Protein AF-A0A9X7T2X5-F1 (afdb_monomer_lite)

Sequence (240 aa):
MKAFFSTLIAGTLMLTTVSPTFANGTIEDGSRQEKISEIRSYINTSVPALIQELEDLKHKDDVTLGKVEKTIDTFFSEHPAPEAFNDPTLSLEDVFPAEVKKINQKYGKNKPLNNINAFMDEKKNSIERSDDKVITIKNDMSEINVYVSQLGEIFVLEVRTVSSNAENQRTSLVQPRALTWEYTDTKRTTGIGYNAQGNKMFTLWAEGSFKYNGKSVEVDTADGDYSRHFWGSTLELPPP

Structure (mmCIF, N/CA/C/O backbone):
data_AF-A0A9X7T2X5-F1
#
_entry.id   AF-A0A9X7T2X5-F1
#
loop_
_atom_site.group_PDB
_atom_site.id
_atom_site.type_symbol
_atom_site.label_atom_id
_atom_site.label_alt_id
_atom_site.label_comp_id
_atom_site.label_asym_id
_atom_site.label_entity_id
_atom_site.label_seq_id
_atom_site.pdbx_PDB_ins_code
_atom_site.Cartn_x
_atom_site.Cartn_y
_atom_site.Cartn_z
_atom_site.occupancy
_atom_site.B_iso_or_equiv
_atom_site.auth_seq_id
_atom_site.auth_comp_id
_atom_site.auth_asym_id
_atom_site.auth_atom_id
_atom_site.pdbx_PDB_model_num
ATOM 1 N N . MET A 1 1 ? -58.569 -31.070 -7.582 1.00 34.97 1 MET A N 1
ATOM 2 C CA . MET A 1 1 ? -57.577 -31.998 -7.006 1.00 34.97 1 MET A CA 1
ATOM 3 C C . MET A 1 1 ? -56.238 -31.269 -7.003 1.00 34.97 1 MET A C 1
ATOM 5 O O . MET A 1 1 ? -55.814 -30.859 -8.067 1.00 34.97 1 MET A O 1
ATOM 9 N N . LYS A 1 2 ? -55.706 -31.026 -5.796 1.00 30.83 2 LYS A N 1
ATOM 10 C CA . LYS A 1 2 ? -54.361 -30.564 -5.389 1.00 30.83 2 LYS A CA 1
ATOM 11 C C . LYS A 1 2 ? -53.670 -29.410 -6.145 1.00 30.83 2 LYS A C 1
ATOM 13 O O . LYS A 1 2 ? -53.231 -29.535 -7.278 1.00 30.83 2 LYS A O 1
ATOM 18 N N . ALA A 1 3 ? -53.511 -28.327 -5.386 1.00 28.16 3 ALA A N 1
ATOM 19 C CA . ALA A 1 3 ? -52.607 -27.207 -5.582 1.00 28.16 3 ALA A CA 1
ATOM 20 C C . ALA A 1 3 ? -51.132 -27.603 -5.400 1.00 28.16 3 ALA A C 1
ATOM 22 O O . ALA A 1 3 ? -50.841 -28.553 -4.674 1.00 28.16 3 ALA A O 1
ATOM 23 N N . PHE A 1 4 ? -50.229 -26.784 -5.942 1.00 29.58 4 PHE A N 1
ATOM 24 C CA . PHE A 1 4 ? -48.947 -26.483 -5.310 1.00 29.58 4 PHE A CA 1
ATOM 25 C C . PHE A 1 4 ? -48.623 -24.996 -5.493 1.00 29.58 4 PHE A C 1
ATOM 27 O O . PHE A 1 4 ? -48.683 -24.456 -6.593 1.00 29.58 4 PHE A O 1
ATOM 34 N N . PHE A 1 5 ? -48.352 -24.356 -4.359 1.00 29.39 5 PHE A N 1
ATOM 35 C CA . PHE A 1 5 ? -47.883 -22.988 -4.198 1.00 29.39 5 PHE A CA 1
ATOM 36 C C . PHE A 1 5 ? -46.426 -22.861 -4.658 1.00 29.39 5 PHE A C 1
ATOM 38 O O . PHE A 1 5 ? -45.593 -23.680 -4.278 1.00 29.39 5 PHE A O 1
ATOM 45 N N . SER A 1 6 ? -46.091 -21.761 -5.328 1.00 30.22 6 SER A N 1
ATOM 46 C CA . SER A 1 6 ? -44.793 -21.112 -5.132 1.00 30.22 6 SER A CA 1
ATOM 47 C C . SER A 1 6 ? -44.983 -19.605 -5.247 1.00 30.22 6 SER A C 1
ATOM 49 O O . SER A 1 6 ? -45.155 -19.044 -6.327 1.00 30.22 6 SER A O 1
ATOM 51 N N . THR A 1 7 ? -45.018 -18.976 -4.083 1.00 33.03 7 THR A N 1
ATOM 52 C CA . THR A 1 7 ? -45.077 -17.539 -3.852 1.00 33.03 7 THR A CA 1
ATOM 53 C C . THR A 1 7 ? -43.816 -16.885 -4.422 1.00 33.03 7 THR A C 1
ATOM 55 O O . THR A 1 7 ? -42.740 -17.027 -3.847 1.00 33.03 7 THR A O 1
ATOM 58 N N . LEU A 1 8 ? -43.926 -16.168 -5.543 1.00 27.42 8 LEU A N 1
ATOM 59 C CA . LEU A 1 8 ? -42.888 -15.236 -5.983 1.00 27.42 8 LEU A CA 1
ATOM 60 C C . LEU A 1 8 ? -43.219 -13.872 -5.374 1.00 27.42 8 LEU A C 1
ATOM 62 O O . LEU A 1 8 ? -44.086 -13.149 -5.864 1.00 27.42 8 LEU A 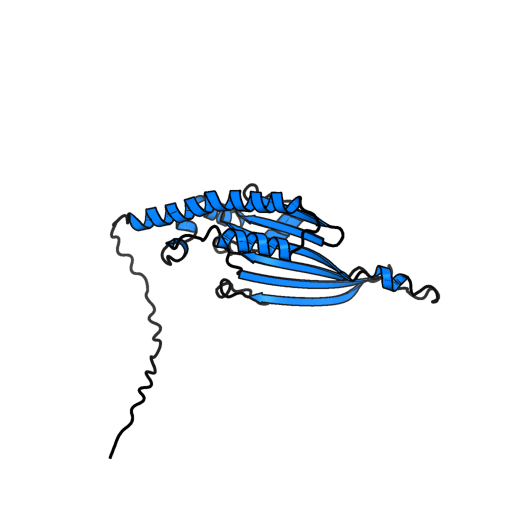O 1
ATOM 66 N N . ILE A 1 9 ? -42.561 -13.546 -4.264 1.00 32.47 9 ILE A N 1
ATOM 67 C CA . ILE A 1 9 ? -42.571 -12.196 -3.702 1.00 32.47 9 ILE A CA 1
ATOM 68 C C . ILE A 1 9 ? -41.705 -11.337 -4.628 1.00 32.47 9 ILE A C 1
ATOM 70 O O . ILE A 1 9 ? -40.492 -11.245 -4.467 1.00 32.47 9 ILE A O 1
ATOM 74 N N . ALA A 1 10 ? -42.334 -10.735 -5.636 1.00 28.92 10 ALA A N 1
ATOM 75 C CA . ALA A 1 10 ? -41.772 -9.604 -6.359 1.00 28.92 10 ALA A CA 1
ATOM 76 C C . ALA A 1 10 ? -41.881 -8.374 -5.445 1.00 28.92 10 ALA A C 1
ATOM 78 O O . ALA A 1 10 ? -42.849 -7.618 -5.488 1.00 28.92 10 ALA A O 1
ATOM 79 N N . GLY A 1 11 ? -40.916 -8.242 -4.535 1.00 26.75 11 GLY A N 1
ATOM 80 C CA . GLY A 1 11 ? -40.760 -7.071 -3.687 1.00 26.75 11 GLY A CA 1
ATOM 81 C C . GLY A 1 11 ? -40.187 -5.920 -4.502 1.00 26.75 11 GLY A C 1
ATOM 82 O O . GLY A 1 11 ? -38.981 -5.840 -4.712 1.00 26.75 11 GLY A O 1
ATOM 83 N N . THR A 1 12 ? -41.070 -5.047 -4.970 1.00 28.73 12 THR A N 1
ATOM 84 C CA . THR A 1 12 ? -40.775 -3.719 -5.503 1.00 28.73 12 THR A CA 1
ATOM 85 C C . THR A 1 12 ? -39.872 -2.964 -4.522 1.00 28.73 12 THR A C 1
ATOM 87 O O . THR A 1 12 ? -40.327 -2.572 -3.447 1.00 28.73 12 THR A O 1
ATOM 90 N N . LEU A 1 13 ? -38.598 -2.750 -4.871 1.00 24.25 13 LEU A N 1
ATOM 91 C CA . LEU A 1 13 ? -37.743 -1.802 -4.156 1.00 24.25 13 LEU A CA 1
ATOM 92 C C . LEU A 1 13 ? -38.281 -0.395 -4.453 1.00 24.25 13 LEU A C 1
ATOM 94 O O . LEU A 1 13 ? -37.988 0.199 -5.490 1.00 24.25 13 LEU A O 1
ATOM 98 N N . MET A 1 14 ? -39.137 0.117 -3.571 1.00 28.39 14 MET A N 1
ATOM 99 C CA . MET A 1 14 ? -39.505 1.525 -3.583 1.00 28.39 14 MET A CA 1
ATOM 100 C C . MET A 1 14 ? -38.317 2.337 -3.068 1.00 28.39 14 MET A C 1
ATOM 102 O O . MET A 1 14 ? -37.934 2.216 -1.906 1.00 28.39 14 MET A O 1
ATOM 106 N N . LEU A 1 15 ? -37.750 3.183 -3.930 1.00 30.00 15 LEU A N 1
ATOM 107 C CA . LEU A 1 15 ? -36.916 4.301 -3.504 1.00 30.00 15 LEU A CA 1
ATOM 108 C C . LEU A 1 15 ? -37.786 5.272 -2.698 1.00 30.00 15 LEU A C 1
ATOM 110 O O . LEU A 1 15 ? -38.483 6.110 -3.267 1.00 30.00 15 LEU A O 1
ATOM 114 N N . THR A 1 16 ? -37.747 5.178 -1.372 1.00 26.55 16 THR A N 1
ATOM 115 C CA . THR A 1 16 ? -38.196 6.274 -0.513 1.00 26.55 16 THR A CA 1
ATOM 116 C C . THR A 1 16 ? -37.005 7.169 -0.217 1.00 26.55 16 THR A C 1
ATOM 118 O O . THR A 1 16 ? -36.127 6.835 0.575 1.00 26.55 16 THR A O 1
ATOM 121 N N . THR A 1 17 ? -36.991 8.321 -0.875 1.00 33.09 17 THR A N 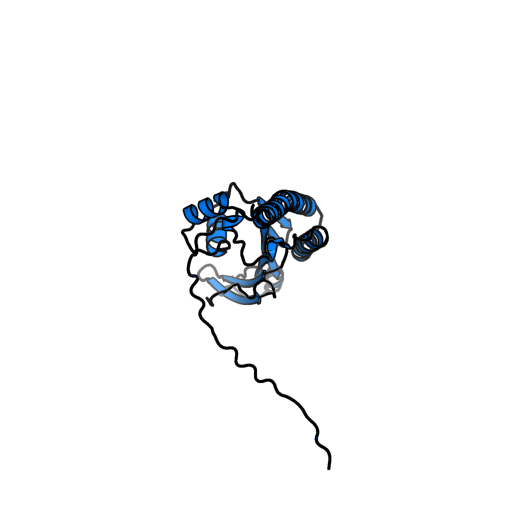1
ATOM 122 C CA . THR A 1 17 ? -36.198 9.486 -0.497 1.00 33.09 17 THR A CA 1
ATOM 123 C C . THR A 1 17 ? -36.548 9.886 0.937 1.00 33.09 17 THR A C 1
ATOM 125 O O . THR A 1 17 ? -37.637 10.405 1.182 1.00 33.09 17 THR A O 1
ATOM 128 N N . VAL A 1 18 ? -35.646 9.652 1.888 1.00 28.45 18 VAL A N 1
ATOM 129 C CA . VAL A 1 18 ? -35.747 10.236 3.230 1.00 28.45 18 VAL A CA 1
ATOM 130 C C . VAL A 1 18 ? -34.872 11.482 3.286 1.00 28.45 18 VAL A C 1
ATOM 132 O O . VAL A 1 18 ? -33.649 11.411 3.323 1.00 28.45 18 VAL A O 1
ATOM 135 N N . SER A 1 19 ? -35.510 12.651 3.262 1.00 29.28 19 SER A N 1
ATOM 136 C CA . SER A 1 19 ? -34.880 13.894 3.705 1.00 29.28 19 SER A CA 1
ATOM 137 C C . SER A 1 19 ? -34.753 13.839 5.233 1.00 29.28 19 SER A C 1
ATOM 139 O O . SER A 1 19 ? -35.783 13.698 5.899 1.00 29.28 19 SER A O 1
ATOM 141 N N . PRO A 1 20 ? -33.554 13.949 5.831 1.00 34.06 20 PRO A N 1
ATOM 142 C CA . PRO A 1 20 ? -33.453 14.024 7.278 1.00 34.06 20 PRO A CA 1
ATOM 143 C C . PRO A 1 20 ? -33.986 15.383 7.737 1.00 34.06 20 PRO A C 1
ATOM 145 O O . PRO A 1 20 ? -33.447 16.441 7.417 1.00 34.06 20 PRO A O 1
ATOM 148 N N . THR A 1 21 ? -35.090 15.341 8.479 1.00 33.56 21 THR A N 1
ATOM 149 C CA . THR A 1 21 ? -35.581 16.482 9.249 1.00 33.56 21 THR A CA 1
ATOM 150 C C . THR A 1 21 ? -34.776 16.496 10.544 1.00 33.56 21 THR A C 1
ATOM 152 O O . THR A 1 21 ? -34.842 15.543 11.317 1.00 33.56 21 THR A O 1
ATOM 155 N N . PHE A 1 22 ? -33.973 17.536 10.761 1.00 42.41 22 PHE A N 1
ATOM 156 C CA . PHE A 1 22 ? -33.214 17.708 11.997 1.00 42.41 22 PHE A CA 1
ATOM 157 C C . PHE A 1 22 ? -34.180 17.972 13.156 1.00 42.41 22 PHE A C 1
ATOM 159 O O . PHE A 1 22 ? -34.733 19.064 13.280 1.00 42.41 22 PHE A O 1
ATOM 166 N N . ALA A 1 23 ? -34.377 16.971 14.010 1.00 32.56 23 ALA A N 1
ATOM 167 C CA . ALA A 1 23 ? -34.900 17.166 15.352 1.00 32.56 23 ALA A CA 1
ATOM 168 C C . ALA A 1 23 ? -33.705 17.223 16.311 1.00 32.56 23 ALA A C 1
ATOM 170 O O . ALA A 1 23 ? -33.043 16.218 16.558 1.00 32.56 23 ALA A O 1
ATOM 171 N N .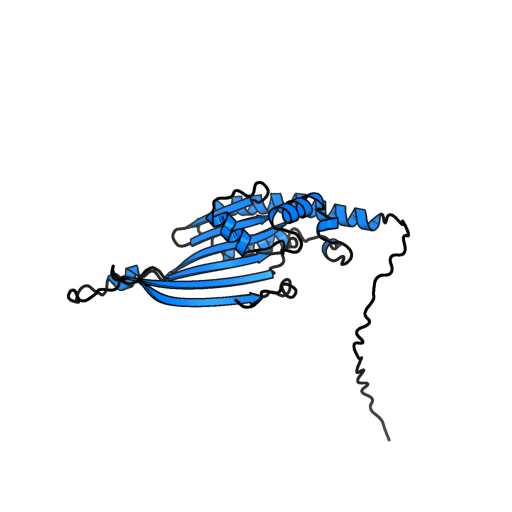 ASN A 1 24 ? -33.422 18.425 16.822 1.00 42.16 24 ASN A N 1
ATOM 172 C CA . ASN A 1 24 ? -32.490 18.657 17.921 1.00 42.16 24 ASN A CA 1
ATOM 173 C C . ASN A 1 24 ? -33.001 17.937 19.177 1.00 42.16 24 ASN A C 1
ATOM 175 O O . ASN A 1 24 ? -33.858 18.453 19.892 1.00 42.16 24 ASN A O 1
ATOM 179 N N . GLY A 1 25 ? -32.464 16.750 19.435 1.00 30.83 25 GLY A N 1
ATOM 180 C CA . GLY A 1 25 ? -32.575 16.046 20.703 1.00 30.83 25 GLY A CA 1
ATOM 181 C C . GLY A 1 25 ? -31.182 15.625 21.142 1.00 30.83 25 GLY A C 1
ATOM 182 O O . GLY A 1 25 ? -30.652 14.635 20.653 1.00 30.83 25 GLY A O 1
ATOM 183 N N . THR A 1 26 ? -30.574 16.399 22.038 1.00 45.06 26 THR A N 1
ATOM 184 C CA . THR A 1 26 ? -29.335 16.046 22.739 1.00 45.06 26 THR A CA 1
ATOM 185 C C . THR A 1 26 ? -29.600 14.864 23.667 1.00 45.06 26 THR A C 1
ATOM 187 O O . THR A 1 26 ? -29.942 15.040 24.835 1.00 45.06 26 THR A O 1
ATOM 190 N N . ILE A 1 27 ? -29.454 13.656 23.134 1.00 42.06 27 ILE A N 1
ATOM 191 C CA . ILE A 1 27 ? -29.003 12.500 23.899 1.00 42.06 27 ILE A CA 1
ATOM 192 C C . ILE A 1 27 ? -27.539 12.356 23.488 1.00 42.06 27 ILE A C 1
ATOM 194 O O . ILE A 1 27 ? -27.252 11.824 22.421 1.00 42.06 27 ILE A O 1
ATOM 198 N N . GLU A 1 28 ? -26.611 12.940 24.252 1.00 49.09 28 GLU A N 1
ATOM 199 C CA . GLU A 1 28 ? -25.193 12.633 24.051 1.00 49.09 28 GLU A CA 1
ATOM 200 C C . GLU A 1 28 ? -24.989 11.157 24.406 1.00 49.09 28 GLU A C 1
ATOM 202 O O . GLU A 1 28 ? -25.067 10.729 25.556 1.00 49.09 28 GLU A O 1
ATOM 207 N N . ASP A 1 29 ? -24.861 10.387 23.334 1.00 53.88 29 ASP A N 1
ATOM 208 C CA . ASP A 1 29 ? -24.941 8.943 23.235 1.00 53.88 29 ASP A CA 1
ATOM 209 C C . ASP A 1 29 ? -23.600 8.326 23.646 1.00 53.88 29 ASP A C 1
ATOM 211 O O . ASP A 1 29 ? -22.645 8.307 22.864 1.00 53.88 29 ASP A O 1
ATOM 215 N N . GLY A 1 30 ? -23.498 7.854 24.894 1.00 60.91 30 GLY A N 1
ATOM 216 C CA . GLY A 1 30 ? -22.282 7.219 25.423 1.00 60.91 30 GLY A CA 1
ATOM 217 C C . GLY A 1 30 ? -21.738 6.102 24.522 1.00 60.91 30 GLY A C 1
ATOM 218 O O . GLY A 1 30 ? -20.526 5.927 24.441 1.00 60.91 30 GLY A O 1
ATOM 219 N N . SER A 1 31 ? -22.614 5.441 23.755 1.00 82.31 31 SER A N 1
ATOM 220 C CA . SER A 1 31 ? -22.235 4.399 22.797 1.00 82.31 31 SER A CA 1
ATOM 221 C C . SER A 1 31 ? -21.477 4.936 21.575 1.00 82.31 31 SER A C 1
ATOM 223 O O . SER A 1 31 ? -20.591 4.267 21.048 1.00 82.31 31 SER A O 1
ATOM 225 N N . ARG A 1 32 ? -21.763 6.166 21.126 1.00 88.69 32 ARG A N 1
ATOM 226 C CA . ARG A 1 32 ? -21.082 6.780 19.975 1.00 88.69 32 ARG A CA 1
ATOM 227 C C . ARG A 1 32 ? -19.650 7.173 20.320 1.00 88.69 32 ARG A C 1
ATOM 229 O O . ARG A 1 32 ? -18.741 6.927 19.532 1.00 88.69 32 ARG A O 1
ATOM 236 N N . GLN A 1 33 ? -19.448 7.786 21.487 1.00 90.00 33 GLN A N 1
ATOM 237 C CA . GLN A 1 33 ? -18.108 8.177 21.938 1.00 90.00 33 GLN A CA 1
ATOM 238 C C . GLN A 1 33 ? -17.228 6.961 22.232 1.00 90.00 33 GLN A C 1
ATOM 240 O O . GLN A 1 33 ? -16.038 6.984 21.925 1.00 90.00 33 GLN A O 1
ATOM 245 N N . GLU A 1 34 ? -17.817 5.885 22.754 1.00 91.94 34 GLU A N 1
ATOM 246 C CA . GLU A 1 34 ? -17.138 4.602 22.929 1.00 91.94 34 GLU A CA 1
ATOM 247 C C . GLU A 1 34 ? -16.638 4.047 21.587 1.00 91.94 34 GLU A C 1
ATOM 249 O O . GLU A 1 34 ? -15.438 3.828 21.434 1.00 91.94 34 GLU A O 1
ATOM 254 N N . LYS A 1 35 ? -17.505 3.964 20.568 1.00 92.06 35 LYS A N 1
ATOM 255 C CA . LYS A 1 35 ? -17.118 3.527 19.212 1.00 92.06 35 LYS A CA 1
ATOM 256 C C . LYS A 1 35 ? -16.035 4.404 18.579 1.00 92.06 35 LYS A C 1
ATOM 258 O O . LYS A 1 35 ? -15.087 3.885 17.994 1.00 92.06 35 LYS A O 1
ATOM 263 N N . ILE A 1 36 ? -16.132 5.732 18.712 1.00 92.94 36 ILE A N 1
ATOM 264 C CA . ILE A 1 36 ? -15.081 6.655 18.242 1.00 92.94 36 ILE A CA 1
ATOM 265 C C . ILE A 1 36 ? -13.750 6.338 18.933 1.00 92.94 36 ILE A C 1
ATOM 267 O O . ILE A 1 36 ? -12.704 6.294 18.283 1.00 92.94 36 ILE A O 1
ATOM 271 N N . SER A 1 37 ? -13.782 6.117 20.248 1.00 93.75 37 SER A N 1
ATOM 272 C CA . SER A 1 37 ? -12.592 5.790 21.028 1.00 93.75 37 SER A CA 1
ATOM 273 C C . SER A 1 37 ? -11.995 4.440 20.629 1.00 93.75 37 SER A C 1
ATOM 275 O O . SER A 1 37 ? -10.773 4.339 20.523 1.00 93.75 37 SER A O 1
ATOM 277 N N . GLU A 1 38 ? -12.819 3.424 20.366 1.00 93.94 38 GLU A N 1
ATOM 278 C CA . GLU A 1 38 ? -12.370 2.115 19.877 1.00 93.94 38 GLU A CA 1
ATOM 279 C C . GLU A 1 38 ? -11.635 2.231 18.540 1.00 93.94 38 GLU A C 1
ATOM 281 O O . GLU A 1 38 ? -10.504 1.758 18.421 1.00 93.94 38 GLU A O 1
ATOM 286 N N . ILE A 1 39 ? -12.231 2.918 17.558 1.00 92.75 39 ILE A N 1
ATOM 287 C CA . ILE A 1 39 ? -11.620 3.116 16.235 1.00 92.75 39 ILE A CA 1
ATOM 288 C C . ILE A 1 39 ? -10.288 3.866 16.366 1.00 92.75 39 ILE A C 1
ATOM 290 O O . ILE A 1 39 ? -9.277 3.445 15.798 1.00 92.75 39 ILE A O 1
ATOM 294 N N . ARG A 1 40 ? -10.254 4.954 17.151 1.00 93.44 40 ARG A N 1
ATOM 295 C CA . ARG A 1 40 ? -9.021 5.723 17.398 1.00 93.44 40 ARG A CA 1
ATOM 296 C C . ARG A 1 40 ? -7.942 4.874 18.049 1.00 93.44 40 ARG A C 1
ATOM 298 O O . ARG A 1 40 ? -6.797 4.906 17.610 1.00 93.44 40 ARG A O 1
ATOM 305 N N . SER A 1 41 ? -8.297 4.136 19.098 1.00 95.00 41 SER A N 1
ATOM 306 C CA . SER A 1 41 ? -7.356 3.286 19.823 1.00 95.00 41 SER A CA 1
ATOM 307 C C . SER A 1 41 ? -6.778 2.213 18.906 1.00 95.00 41 SER A C 1
ATOM 309 O O . SER A 1 41 ? -5.569 1.979 18.920 1.00 95.00 41 SER A O 1
ATOM 311 N N . TYR A 1 42 ? -7.625 1.603 18.075 1.00 94.62 42 TYR A N 1
ATOM 312 C CA . TYR A 1 42 ? -7.204 0.614 17.096 1.00 94.62 42 TYR A CA 1
ATOM 313 C C . TYR A 1 42 ? -6.215 1.204 16.087 1.00 94.62 42 TYR A C 1
ATOM 315 O O . TYR A 1 42 ? -5.130 0.653 15.935 1.00 94.62 42 TYR A O 1
ATOM 323 N N . ILE A 1 43 ? -6.519 2.339 15.447 1.00 92.06 43 ILE A N 1
ATOM 324 C CA . ILE A 1 43 ? -5.615 2.969 14.464 1.00 92.06 43 ILE A CA 1
ATOM 325 C C . ILE A 1 43 ? -4.298 3.400 15.116 1.00 92.06 43 ILE A C 1
ATOM 327 O O . ILE A 1 43 ? -3.226 3.062 14.617 1.00 92.06 43 ILE A O 1
ATOM 331 N N . ASN A 1 44 ? -4.361 4.059 16.276 1.00 92.62 44 ASN A N 1
ATOM 332 C CA . ASN A 1 44 ? -3.174 4.535 16.993 1.00 92.62 44 ASN A CA 1
ATOM 333 C C . ASN A 1 44 ? -2.245 3.400 17.453 1.00 92.62 44 ASN A C 1
ATOM 335 O O . ASN A 1 44 ? -1.068 3.645 17.705 1.00 92.62 44 ASN A O 1
ATOM 339 N N . THR A 1 45 ? -2.761 2.174 17.572 1.00 94.62 45 THR A N 1
ATOM 340 C CA . THR A 1 45 ? -1.976 0.989 17.946 1.00 94.62 45 THR A CA 1
ATOM 341 C C . THR A 1 45 ? -1.519 0.208 16.715 1.00 94.62 45 THR A C 1
ATOM 343 O O . THR A 1 45 ? -0.353 -0.170 16.615 1.00 94.62 45 THR A O 1
ATOM 346 N N . SER A 1 46 ? -2.427 -0.025 15.766 1.00 94.00 46 SER A N 1
ATOM 347 C CA . SER A 1 46 ? -2.188 -0.870 14.594 1.00 94.00 46 SER A CA 1
ATOM 348 C C . SER A 1 46 ? -1.244 -0.222 13.587 1.00 94.00 46 SER A C 1
ATOM 350 O O . SER A 1 46 ? -0.366 -0.904 13.068 1.00 94.00 46 SER A O 1
ATOM 352 N N . VAL A 1 47 ? -1.352 1.089 13.350 1.00 92.19 47 VAL A N 1
ATOM 353 C CA . VAL A 1 47 ? -0.509 1.782 12.363 1.00 92.19 47 VAL A CA 1
ATOM 354 C C . VAL A 1 47 ? 0.978 1.715 12.725 1.00 92.19 47 VAL A C 1
ATOM 356 O O . VAL A 1 47 ? 1.759 1.258 11.887 1.00 92.19 47 VAL A O 1
ATOM 359 N N . PRO A 1 48 ? 1.413 2.090 13.947 1.00 94.50 48 PRO A N 1
ATOM 360 C CA . PRO A 1 48 ? 2.817 1.953 14.326 1.00 94.50 48 PRO A CA 1
ATOM 361 C C . PRO A 1 48 ? 3.309 0.501 14.300 1.00 94.50 48 PRO A C 1
ATOM 363 O O . PRO A 1 48 ? 4.441 0.255 13.888 1.00 94.50 48 PRO A O 1
ATOM 366 N N . ALA A 1 49 ? 2.466 -0.457 14.703 1.00 95.94 49 ALA A N 1
ATOM 367 C CA . ALA A 1 49 ? 2.822 -1.874 14.709 1.00 95.94 49 ALA A CA 1
ATOM 368 C C . ALA A 1 49 ? 3.032 -2.417 13.284 1.00 95.94 49 ALA A C 1
ATOM 370 O O . ALA A 1 49 ? 4.053 -3.044 13.012 1.00 95.94 49 ALA A O 1
ATOM 371 N N . LEU A 1 50 ? 2.131 -2.097 12.350 1.00 96.44 50 LEU A N 1
ATOM 372 C CA . LEU A 1 50 ? 2.276 -2.466 10.943 1.00 96.44 50 LEU A CA 1
ATOM 373 C C . LEU A 1 50 ? 3.517 -1.825 10.311 1.00 96.44 50 LEU A C 1
ATOM 375 O O . LEU A 1 50 ? 4.235 -2.478 9.556 1.00 96.44 50 LEU A O 1
ATOM 379 N N . ILE A 1 51 ? 3.784 -0.548 10.608 1.00 94.75 51 ILE A N 1
ATOM 380 C CA . ILE A 1 51 ? 4.994 0.133 10.129 1.00 94.75 51 ILE A CA 1
ATOM 381 C C . ILE A 1 51 ? 6.244 -0.622 10.586 1.00 94.75 51 ILE A C 1
ATOM 383 O O . ILE A 1 51 ? 7.158 -0.807 9.782 1.00 94.75 51 ILE A O 1
ATOM 387 N N . GLN A 1 52 ? 6.280 -1.072 11.842 1.00 95.56 52 GLN A N 1
ATOM 388 C CA . GLN A 1 52 ? 7.404 -1.841 12.364 1.00 95.56 52 GLN A CA 1
ATOM 389 C C . GLN A 1 52 ? 7.559 -3.182 11.634 1.00 95.56 52 GLN A C 1
ATOM 391 O O . GLN A 1 52 ? 8.654 -3.478 11.165 1.00 95.56 52 GLN A O 1
ATOM 396 N N . GLU A 1 53 ? 6.475 -3.940 11.442 1.00 96.19 53 GLU A N 1
ATOM 397 C CA . GLU A 1 53 ? 6.490 -5.205 10.683 1.00 96.19 53 GLU A CA 1
ATOM 398 C C . GLU A 1 53 ? 7.012 -5.024 9.245 1.00 96.19 53 GLU A C 1
ATOM 400 O O . GLU A 1 53 ? 7.760 -5.854 8.721 1.00 96.19 53 GLU A O 1
ATOM 405 N N . LEU A 1 54 ? 6.650 -3.915 8.594 1.00 95.88 54 LEU A N 1
ATOM 406 C CA . LEU A 1 54 ? 7.099 -3.590 7.238 1.00 95.88 54 LEU A CA 1
ATOM 407 C C . LEU A 1 54 ? 8.566 -3.132 7.186 1.00 95.88 54 LEU A C 1
ATOM 409 O O . LEU A 1 54 ? 9.280 -3.498 6.248 1.00 95.88 54 LEU A O 1
ATOM 413 N N . GLU A 1 55 ? 9.037 -2.355 8.165 1.00 94.81 55 GLU A N 1
ATOM 414 C CA . GLU A 1 55 ? 10.461 -1.999 8.281 1.00 94.81 55 GLU A CA 1
ATOM 415 C C . GLU A 1 55 ? 11.312 -3.238 8.606 1.00 94.81 55 GLU A C 1
ATOM 417 O O . GLU A 1 55 ? 12.381 -3.411 8.025 1.00 94.81 55 GLU A O 1
ATOM 422 N N . ASP A 1 56 ? 10.815 -4.165 9.426 1.00 95.06 56 ASP A N 1
ATOM 423 C CA . ASP A 1 56 ? 11.495 -5.435 9.699 1.00 95.06 56 ASP A CA 1
ATOM 424 C C . ASP A 1 56 ? 11.519 -6.337 8.455 1.00 95.06 56 ASP A C 1
ATOM 426 O O . ASP A 1 56 ? 12.537 -6.964 8.145 1.00 95.06 56 ASP A O 1
ATOM 430 N N . LEU A 1 57 ? 10.418 -6.384 7.691 1.00 94.38 57 LEU A N 1
ATOM 431 C CA . LEU A 1 57 ? 10.345 -7.107 6.419 1.00 94.38 57 LEU A CA 1
ATOM 432 C C . LEU A 1 57 ? 11.386 -6.594 5.420 1.00 94.38 57 LEU A C 1
ATOM 434 O O . LEU A 1 57 ? 12.040 -7.404 4.768 1.00 94.38 57 LEU A O 1
ATOM 438 N N . LYS A 1 58 ? 11.553 -5.274 5.309 1.00 91.94 58 LYS A N 1
ATOM 439 C CA . LYS A 1 58 ? 12.500 -4.621 4.392 1.00 91.94 58 LYS A CA 1
ATOM 440 C C . LYS A 1 58 ? 13.949 -5.084 4.575 1.00 91.94 58 LYS A C 1
ATOM 442 O O . LYS A 1 58 ? 14.724 -5.004 3.626 1.00 91.94 58 LYS A O 1
ATOM 447 N N . HIS A 1 59 ? 14.317 -5.563 5.762 1.00 90.06 59 HIS A N 1
ATOM 448 C CA . HIS A 1 59 ? 15.657 -6.070 6.064 1.00 90.06 59 HIS A CA 1
ATOM 449 C C . HIS A 1 59 ? 15.850 -7.564 5.756 1.00 90.06 59 HIS A C 1
ATOM 451 O O . HIS A 1 59 ? 16.930 -8.098 6.004 1.00 90.06 59 HIS A O 1
ATOM 457 N N . LYS A 1 60 ? 14.828 -8.248 5.228 1.00 90.19 60 LYS A N 1
ATOM 458 C CA . LYS A 1 60 ? 14.907 -9.657 4.818 1.00 90.19 60 LYS A CA 1
ATOM 459 C C . LYS A 1 60 ? 15.359 -9.785 3.362 1.00 90.19 60 LYS A C 1
ATOM 461 O O . LYS A 1 60 ? 15.156 -8.885 2.551 1.00 90.19 60 LYS A O 1
ATOM 466 N N . ASP A 1 61 ? 15.907 -10.947 3.019 1.00 84.38 61 ASP A N 1
ATOM 467 C CA . ASP A 1 61 ? 16.316 -11.251 1.647 1.00 84.38 61 ASP A CA 1
ATOM 468 C C . ASP A 1 61 ? 15.110 -11.502 0.719 1.00 84.38 61 ASP A C 1
ATOM 470 O O . ASP A 1 61 ? 14.057 -12.033 1.118 1.00 84.38 61 ASP A O 1
ATOM 474 N N . ASP A 1 62 ? 15.284 -11.135 -0.554 1.00 83.94 62 ASP A N 1
ATOM 475 C CA . ASP A 1 62 ? 14.355 -11.394 -1.660 1.00 83.94 62 ASP A CA 1
ATOM 476 C C . ASP A 1 62 ? 12.906 -10.979 -1.373 1.00 83.94 62 ASP A C 1
ATOM 478 O O . ASP A 1 62 ? 11.959 -11.744 -1.598 1.00 83.94 62 ASP A O 1
ATOM 482 N N . VAL A 1 63 ? 12.698 -9.792 -0.802 1.00 91.75 63 VAL A N 1
ATOM 483 C CA . VAL A 1 63 ? 11.344 -9.276 -0.578 1.00 91.75 63 VAL A CA 1
ATOM 484 C C . VAL A 1 63 ? 10.681 -8.975 -1.922 1.00 91.75 63 VAL A C 1
ATOM 486 O O . VAL A 1 63 ? 11.210 -8.225 -2.740 1.00 91.75 63 VAL A O 1
ATOM 489 N N . THR A 1 64 ? 9.511 -9.571 -2.136 1.00 93.94 64 THR A N 1
ATOM 490 C CA . THR A 1 64 ? 8.674 -9.408 -3.330 1.00 93.94 64 THR A CA 1
ATOM 491 C C . THR A 1 64 ? 7.369 -8.709 -2.967 1.00 93.94 64 THR A C 1
ATOM 493 O O . THR A 1 64 ? 6.978 -8.701 -1.797 1.00 93.94 64 THR A O 1
ATOM 496 N N . LEU A 1 65 ? 6.644 -8.193 -3.966 1.00 94.50 65 LEU A N 1
ATOM 497 C CA . LEU A 1 65 ? 5.308 -7.629 -3.756 1.00 94.50 65 LEU A CA 1
ATOM 498 C C . LEU A 1 65 ? 4.384 -8.608 -3.017 1.00 94.50 65 LEU A C 1
ATOM 500 O O . LEU A 1 65 ? 3.763 -8.236 -2.030 1.00 94.50 65 LEU A O 1
ATOM 504 N N . GLY A 1 66 ? 4.390 -9.888 -3.401 1.00 95.19 66 GLY A N 1
ATOM 505 C CA . GLY A 1 66 ? 3.575 -10.905 -2.732 1.00 95.19 66 GLY A CA 1
ATOM 506 C C . GLY A 1 66 ? 3.953 -11.146 -1.263 1.00 95.19 66 GLY A C 1
ATOM 507 O O . GLY A 1 66 ? 3.081 -11.461 -0.455 1.00 95.19 66 GLY A O 1
ATOM 508 N N . LYS A 1 67 ? 5.229 -10.976 -0.877 1.00 95.69 67 LYS A N 1
ATOM 509 C CA . LYS A 1 67 ? 5.636 -11.016 0.541 1.00 95.69 67 LYS A CA 1
ATOM 510 C C . LYS A 1 67 ? 5.090 -9.805 1.302 1.00 95.69 67 LYS A C 1
ATOM 512 O O . LYS A 1 67 ? 4.612 -9.981 2.416 1.00 95.69 67 LYS A O 1
ATOM 517 N N . VAL A 1 68 ? 5.120 -8.617 0.695 1.00 96.81 68 VAL A N 1
ATOM 518 C CA . VAL A 1 68 ? 4.546 -7.392 1.279 1.00 96.81 68 VAL A CA 1
ATOM 519 C C . VAL A 1 68 ? 3.038 -7.536 1.479 1.00 96.81 68 VAL A C 1
ATOM 521 O O . VAL A 1 68 ? 2.558 -7.317 2.587 1.00 96.81 68 VAL A O 1
ATOM 524 N N . GLU A 1 69 ? 2.303 -7.961 0.447 1.00 97.19 69 GLU A N 1
ATOM 525 C CA . GLU A 1 69 ? 0.857 -8.206 0.545 1.00 97.19 69 GLU A CA 1
ATOM 526 C C . GLU A 1 69 ? 0.547 -9.213 1.653 1.00 97.19 69 GLU A C 1
ATOM 528 O O . GLU A 1 69 ? -0.299 -8.952 2.500 1.00 97.19 69 GLU A O 1
ATOM 533 N N . LYS A 1 70 ? 1.290 -10.325 1.711 1.00 97.00 70 LYS A N 1
ATOM 534 C CA . LYS A 1 70 ? 1.104 -11.340 2.750 1.00 97.00 70 LYS A CA 1
ATOM 535 C C . LYS A 1 70 ? 1.363 -10.796 4.155 1.00 97.00 70 LYS A C 1
ATOM 537 O O . LYS A 1 70 ? 0.640 -11.177 5.071 1.00 97.00 70 LYS A O 1
ATOM 542 N N . THR A 1 71 ? 2.376 -9.952 4.345 1.00 97.25 71 THR A N 1
ATOM 543 C CA . THR A 1 71 ? 2.644 -9.311 5.642 1.00 97.25 71 THR A CA 1
ATOM 544 C C . THR A 1 71 ? 1.477 -8.422 6.062 1.00 97.25 71 THR A C 1
ATOM 546 O O . THR A 1 71 ? 1.023 -8.539 7.195 1.00 97.25 71 THR A O 1
ATOM 549 N N . ILE A 1 72 ? 0.943 -7.609 5.146 1.00 97.25 72 ILE A N 1
ATOM 550 C CA . ILE A 1 72 ? -0.236 -6.770 5.402 1.00 97.25 72 ILE A CA 1
ATOM 551 C C . ILE A 1 72 ? -1.449 -7.647 5.749 1.00 97.25 72 ILE A C 1
ATOM 553 O O . ILE A 1 72 ? -2.060 -7.465 6.799 1.00 97.25 72 ILE A O 1
ATOM 557 N N . ASP A 1 73 ? -1.761 -8.636 4.911 1.00 96.44 73 ASP A N 1
ATOM 558 C CA . ASP A 1 73 ? -2.926 -9.510 5.088 1.00 96.44 73 ASP A CA 1
ATOM 559 C C . ASP A 1 73 ? -2.843 -10.308 6.407 1.00 96.44 73 ASP A C 1
ATOM 561 O O . ASP A 1 73 ? -3.838 -10.458 7.117 1.00 96.44 73 ASP A O 1
ATOM 565 N N . THR A 1 74 ? -1.649 -10.794 6.769 1.00 97.62 74 THR A N 1
ATOM 566 C CA . THR A 1 74 ? -1.421 -11.526 8.029 1.00 97.62 74 THR A CA 1
ATOM 567 C C . THR A 1 74 ? -1.602 -10.606 9.231 1.00 97.62 74 THR A C 1
ATOM 569 O O . THR A 1 74 ? -2.309 -10.973 10.166 1.00 97.62 74 THR A O 1
ATOM 572 N N . PHE A 1 75 ? -1.042 -9.393 9.180 1.00 97.62 75 PHE A N 1
ATOM 573 C CA . PHE A 1 75 ? -1.168 -8.413 10.255 1.00 97.62 75 PHE A CA 1
ATOM 574 C C . PHE A 1 75 ? -2.639 -8.125 10.585 1.00 97.62 75 PHE A C 1
ATOM 576 O O . PHE A 1 75 ? -3.049 -8.239 11.736 1.00 97.62 75 PHE A O 1
ATOM 583 N N . PHE A 1 76 ? -3.472 -7.834 9.585 1.00 95.44 76 PHE A N 1
ATOM 584 C CA . PHE A 1 76 ? -4.892 -7.551 9.828 1.00 95.44 76 PHE A CA 1
ATOM 585 C C . PHE A 1 76 ? -5.720 -8.789 10.186 1.00 95.44 76 PHE A C 1
ATOM 587 O O . PHE A 1 76 ? -6.755 -8.665 10.839 1.00 95.44 76 PHE A O 1
ATOM 594 N N . SER A 1 77 ? -5.264 -9.988 9.817 1.00 95.38 77 SER A N 1
ATOM 595 C CA . SER A 1 77 ? -5.869 -11.228 10.308 1.00 95.38 77 SER A CA 1
ATOM 596 C C . SER A 1 77 ? -5.588 -11.467 11.796 1.00 95.38 77 SER A C 1
ATOM 598 O O . SER A 1 77 ? -6.427 -12.051 12.479 1.00 95.38 77 SER A O 1
ATOM 600 N N . GLU A 1 78 ? -4.417 -11.065 12.293 1.00 96.50 78 GLU A N 1
ATOM 601 C CA . GLU A 1 78 ? -4.020 -11.199 13.704 1.00 96.50 78 GLU A CA 1
ATOM 602 C C . GLU A 1 78 ? -4.519 -10.027 14.564 1.00 96.50 78 GLU A C 1
ATOM 604 O O . GLU A 1 78 ? -4.758 -10.179 15.764 1.00 96.50 78 GLU A O 1
ATOM 609 N N . HIS A 1 79 ? -4.751 -8.876 13.932 1.00 94.88 79 HIS A N 1
ATOM 610 C CA . HIS A 1 79 ? -5.240 -7.645 14.540 1.00 94.88 79 HIS A CA 1
ATOM 611 C C . HIS A 1 79 ? -6.519 -7.164 13.834 1.00 94.88 79 HIS A C 1
ATOM 613 O O . HIS A 1 79 ? -6.486 -6.145 13.143 1.00 94.88 79 HIS A O 1
ATOM 619 N N . PRO A 1 80 ? -7.653 -7.876 13.971 1.00 93.62 80 PRO A N 1
ATOM 620 C CA . PRO A 1 80 ? -8.882 -7.510 13.279 1.00 93.62 80 PRO A CA 1
ATOM 621 C C . PRO A 1 80 ? -9.415 -6.154 13.753 1.00 93.62 80 PRO A C 1
ATOM 623 O O . PRO A 1 80 ? -9.382 -5.829 14.944 1.00 93.62 80 PRO A O 1
ATOM 626 N N . ALA A 1 81 ? -9.951 -5.376 12.813 1.00 90.88 81 ALA A N 1
ATOM 627 C CA . ALA A 1 81 ? -10.590 -4.103 13.115 1.00 90.88 81 ALA A CA 1
ATOM 628 C C . ALA A 1 81 ? -11.846 -4.293 13.994 1.00 90.88 81 ALA A C 1
ATOM 630 O O . ALA A 1 81 ? -12.580 -5.268 13.808 1.00 90.88 81 ALA A O 1
ATOM 631 N N . PRO A 1 82 ? -12.135 -3.366 14.926 1.00 91.19 82 PRO A N 1
ATOM 632 C CA . PRO A 1 82 ? -13.337 -3.432 15.749 1.00 91.19 82 PRO A CA 1
ATOM 633 C C . PRO A 1 82 ? -14.612 -3.258 14.912 1.00 91.19 82 PRO A C 1
ATOM 635 O O . PRO A 1 82 ? -14.630 -2.518 13.926 1.00 91.19 82 PRO A O 1
ATOM 638 N N . GLU A 1 83 ? -15.713 -3.866 15.366 1.00 89.06 83 GLU A N 1
ATOM 639 C CA . GLU A 1 83 ? -17.040 -3.759 14.731 1.00 89.06 83 GLU A CA 1
ATOM 640 C C . GLU A 1 83 ? -17.531 -2.311 14.592 1.00 89.06 83 GLU A C 1
ATOM 642 O O . GLU A 1 83 ? -18.332 -2.006 13.710 1.00 89.06 83 GLU A O 1
ATOM 647 N N . ALA A 1 84 ? -17.013 -1.392 15.413 1.00 88.81 84 ALA A N 1
ATOM 648 C CA . ALA A 1 84 ? -17.279 0.039 15.314 1.00 88.81 84 ALA A CA 1
ATOM 649 C C . ALA A 1 84 ? -16.999 0.624 13.912 1.00 88.81 84 ALA A C 1
ATOM 651 O O . ALA A 1 84 ? -17.691 1.557 13.508 1.00 88.81 84 ALA A O 1
ATOM 652 N N . PHE A 1 85 ? -16.059 0.060 13.137 1.00 84.44 85 PHE A N 1
ATOM 653 C CA . PHE A 1 85 ? -15.811 0.474 11.745 1.00 84.44 85 PHE A CA 1
ATOM 654 C C . PHE A 1 85 ? -17.003 0.239 10.806 1.00 84.44 85 PHE A C 1
ATOM 656 O O . PHE A 1 85 ? -17.078 0.868 9.753 1.00 84.44 85 PHE A O 1
ATOM 663 N N . ASN A 1 86 ? -17.920 -0.659 11.168 1.00 84.38 86 ASN A N 1
ATOM 664 C CA . ASN A 1 86 ? -19.097 -0.991 10.370 1.00 84.38 86 ASN A CA 1
ATOM 665 C C . ASN A 1 86 ? -20.310 -0.102 10.710 1.00 84.38 86 ASN A C 1
ATOM 667 O O . ASN A 1 86 ? -21.384 -0.306 10.143 1.00 84.38 86 ASN A O 1
ATOM 671 N N . ASP A 1 87 ? -20.178 0.863 11.631 1.00 82.75 87 ASP A N 1
ATOM 672 C CA . ASP A 1 87 ? -21.264 1.773 11.998 1.00 82.75 87 ASP A CA 1
ATOM 673 C C . ASP A 1 87 ? -21.486 2.836 10.903 1.00 82.75 87 ASP A C 1
ATOM 675 O O . ASP A 1 87 ? -20.664 3.741 10.745 1.00 82.75 87 ASP A O 1
ATOM 679 N N . PRO A 1 88 ? -22.617 2.801 10.171 1.00 79.56 88 PRO A N 1
ATOM 680 C CA . PRO A 1 88 ? -22.873 3.731 9.072 1.00 79.56 88 PRO A CA 1
ATOM 681 C C . PRO A 1 88 ? -23.155 5.166 9.541 1.00 79.56 88 PRO A C 1
ATOM 683 O O . PRO A 1 88 ? -23.285 6.067 8.714 1.00 79.56 88 PRO A O 1
ATOM 686 N N . THR A 1 89 ? -23.310 5.391 10.850 1.00 83.06 89 THR A N 1
ATOM 687 C CA . THR A 1 89 ? -23.541 6.717 11.436 1.00 83.06 89 THR A CA 1
ATOM 688 C C . THR A 1 89 ? -22.244 7.439 11.796 1.00 83.06 89 THR A C 1
ATOM 690 O O . THR A 1 89 ? -22.292 8.617 12.162 1.00 83.06 89 THR A O 1
ATOM 693 N N . LEU A 1 90 ? -21.099 6.752 11.731 1.00 82.06 90 LEU A N 1
ATOM 694 C CA . LEU A 1 90 ? -19.781 7.324 11.974 1.00 82.06 90 LEU A CA 1
ATOM 695 C C . LEU A 1 90 ? -19.086 7.614 10.648 1.00 82.06 90 LEU A C 1
ATOM 697 O O . LEU A 1 90 ? -18.894 6.729 9.819 1.00 82.06 90 LEU A O 1
ATOM 701 N N . SER A 1 91 ? -18.683 8.866 10.462 1.00 82.12 91 SER A N 1
ATOM 702 C CA . SER A 1 91 ? -17.808 9.265 9.369 1.00 82.12 91 SER A CA 1
ATOM 703 C C . SER A 1 91 ? -16.355 9.359 9.831 1.00 82.12 91 SER A C 1
ATOM 705 O O . SER A 1 91 ? -16.043 9.402 11.024 1.00 82.12 91 SER A O 1
ATOM 707 N N . LEU A 1 92 ? -15.435 9.442 8.873 1.00 76.50 92 LEU A N 1
ATOM 708 C CA . LEU A 1 92 ? -14.026 9.667 9.179 1.00 76.50 92 LEU A CA 1
ATOM 709 C C . LEU A 1 92 ? -13.805 11.018 9.878 1.00 76.50 92 LEU A C 1
ATOM 711 O O . LEU A 1 92 ? -12.936 11.119 10.734 1.00 76.50 92 LEU A O 1
ATOM 715 N N . GLU A 1 93 ? -14.601 12.043 9.561 1.00 82.69 93 GLU A N 1
ATOM 716 C CA . GLU A 1 93 ? -14.591 13.344 10.243 1.00 82.69 93 GLU A CA 1
ATOM 717 C C . GLU A 1 93 ? -15.009 13.241 11.710 1.00 82.69 93 GLU A C 1
ATOM 719 O O . GLU A 1 93 ? -14.489 13.988 12.537 1.00 82.69 93 GLU A O 1
ATOM 724 N N . ASP A 1 94 ? -15.932 12.336 12.043 1.00 85.19 94 ASP A N 1
ATOM 725 C CA . ASP A 1 94 ? -16.342 12.107 13.430 1.00 85.19 94 ASP A CA 1
ATOM 726 C C . ASP A 1 94 ? -15.193 11.512 14.249 1.00 85.19 94 ASP A C 1
ATOM 728 O O . ASP A 1 94 ? -14.957 11.895 15.400 1.00 85.19 94 ASP A O 1
ATOM 732 N N . VAL A 1 95 ? -14.446 10.591 13.636 1.00 84.69 95 VAL A N 1
ATOM 733 C CA . VAL A 1 95 ? -13.338 9.901 14.293 1.00 84.69 95 VAL A CA 1
ATOM 734 C C . VAL A 1 95 ? -12.062 10.746 14.281 1.00 84.69 95 VAL A C 1
ATOM 736 O O . VAL A 1 95 ? -11.423 10.869 15.318 1.00 84.69 95 VAL A O 1
ATOM 739 N N . PHE A 1 96 ? -11.698 11.403 13.184 1.00 84.50 96 PHE A N 1
ATOM 740 C CA . PHE A 1 96 ? -10.446 12.162 13.028 1.00 84.50 96 PHE A CA 1
ATOM 741 C C . PHE A 1 96 ? -10.695 13.583 12.491 1.00 84.50 96 PHE A C 1
ATOM 743 O O . PHE A 1 96 ? -10.284 13.937 11.380 1.00 84.50 96 PHE A O 1
ATOM 750 N N . PRO A 1 97 ? -11.386 14.448 13.261 1.00 84.75 97 PRO A N 1
ATOM 751 C CA . PRO A 1 97 ? -11.813 15.761 12.778 1.00 84.75 97 PRO A CA 1
ATOM 752 C C . PRO A 1 97 ? -10.642 16.693 12.444 1.00 84.75 97 PRO A C 1
ATOM 754 O O . PRO A 1 97 ? -10.745 17.526 11.539 1.00 84.75 97 PRO A O 1
ATOM 757 N N . ALA A 1 98 ? -9.526 16.588 13.171 1.00 85.00 98 ALA A N 1
ATOM 758 C CA . ALA A 1 98 ? -8.363 17.446 12.967 1.00 85.00 98 ALA A CA 1
ATOM 759 C C . ALA A 1 98 ? -7.604 17.062 11.688 1.00 85.00 98 ALA A C 1
ATOM 761 O O . ALA A 1 98 ? -7.241 17.932 10.893 1.00 85.00 98 ALA A O 1
ATOM 762 N N . GLU A 1 99 ? -7.416 15.766 11.468 1.00 78.88 99 GLU A N 1
ATOM 763 C CA . GLU A 1 99 ? -6.721 15.176 10.330 1.00 78.88 99 GLU A CA 1
ATOM 764 C C . GLU A 1 99 ? -7.510 15.432 9.046 1.00 78.88 99 GLU A C 1
ATOM 766 O O . GLU A 1 99 ? -6.966 15.967 8.077 1.00 78.88 99 GLU A O 1
ATOM 771 N N . VAL A 1 100 ? -8.824 15.186 9.061 1.00 76.19 100 VAL A N 1
ATOM 772 C CA . VAL A 1 100 ? -9.675 15.458 7.896 1.00 76.19 100 VAL A CA 1
ATOM 773 C C . VAL A 1 100 ? -9.724 16.955 7.578 1.00 76.19 100 VAL A C 1
ATOM 775 O O . VAL A 1 100 ? -9.705 17.352 6.410 1.00 76.19 100 VAL A O 1
ATOM 778 N N . LYS A 1 101 ? -9.713 17.832 8.591 1.00 80.44 101 LYS A N 1
ATOM 779 C CA . LYS A 1 101 ? -9.616 19.281 8.365 1.00 80.44 101 LYS A CA 1
ATOM 780 C C . LYS A 1 101 ? -8.301 19.665 7.680 1.00 80.44 101 LYS A C 1
ATOM 782 O O . LYS A 1 101 ? -8.346 20.455 6.736 1.00 80.44 101 LYS A O 1
ATOM 787 N N . LYS A 1 102 ? -7.160 19.111 8.109 1.00 75.94 102 LYS A N 1
ATOM 788 C CA . LYS A 1 102 ? -5.853 19.343 7.463 1.00 75.94 102 LYS A CA 1
ATOM 789 C C . LYS A 1 102 ? -5.860 18.878 6.004 1.00 75.94 102 LYS A C 1
ATOM 791 O O . LYS A 1 102 ? -5.445 19.626 5.121 1.00 75.94 102 LYS A O 1
ATOM 796 N N . ILE A 1 103 ? -6.383 17.681 5.738 1.00 69.81 103 ILE A N 1
ATOM 797 C CA . ILE A 1 103 ? -6.485 17.108 4.386 1.00 69.81 103 ILE A CA 1
ATOM 798 C C . ILE A 1 103 ? -7.351 18.003 3.494 1.00 69.81 103 ILE A C 1
ATOM 800 O O . ILE A 1 103 ? -6.921 18.406 2.413 1.00 69.81 103 ILE A O 1
ATOM 804 N N . ASN A 1 104 ? -8.531 18.402 3.971 1.00 72.62 104 ASN A N 1
ATOM 805 C CA . ASN A 1 104 ? -9.425 19.295 3.234 1.00 72.62 104 ASN A CA 1
ATOM 806 C C . ASN A 1 104 ? -8.801 20.672 2.957 1.00 72.62 104 ASN A C 1
ATOM 808 O O . ASN A 1 104 ? -9.072 21.266 1.914 1.00 72.62 104 ASN A O 1
ATOM 812 N N . GLN A 1 105 ? -7.974 21.195 3.867 1.00 74.94 105 GLN A N 1
ATOM 813 C CA . GLN A 1 105 ? -7.230 22.440 3.648 1.00 74.94 105 GLN A CA 1
ATOM 814 C C . GLN A 1 105 ? -6.145 22.282 2.579 1.00 74.94 105 GLN A C 1
ATOM 816 O O . GLN A 1 105 ? -5.950 23.196 1.782 1.00 74.94 105 GLN A O 1
ATOM 821 N N . LYS A 1 106 ? -5.462 21.132 2.548 1.00 69.31 106 LYS A N 1
ATOM 822 C CA . LYS A 1 106 ? -4.364 20.865 1.614 1.00 69.31 106 LYS A CA 1
ATOM 823 C C . LYS A 1 106 ? -4.853 20.553 0.195 1.00 69.31 106 LYS A C 1
ATOM 825 O O . LYS A 1 106 ? -4.282 21.064 -0.763 1.00 69.31 106 LYS A O 1
ATOM 830 N N . TYR A 1 107 ? -5.910 19.751 0.049 1.00 65.44 107 TYR A N 1
ATOM 831 C CA . TYR A 1 107 ? -6.347 19.226 -1.257 1.00 65.44 107 TYR A CA 1
ATOM 832 C C . TYR A 1 107 ? -7.706 19.759 -1.744 1.00 65.44 107 TYR A C 1
ATOM 834 O O . TYR A 1 107 ? -8.091 19.509 -2.890 1.00 65.44 107 TYR A O 1
ATOM 842 N N . GLY A 1 108 ? -8.413 20.524 -0.906 1.00 62.69 108 GLY A N 1
ATOM 843 C CA . GLY A 1 108 ? -9.760 21.031 -1.166 1.00 62.69 108 GLY A CA 1
ATOM 844 C C . GLY A 1 108 ? -10.863 20.102 -0.644 1.00 62.69 108 GLY A C 1
ATOM 845 O O . GLY A 1 108 ? -10.700 18.885 -0.588 1.00 62.69 108 GLY A O 1
ATOM 846 N N . LYS A 1 109 ? -12.009 2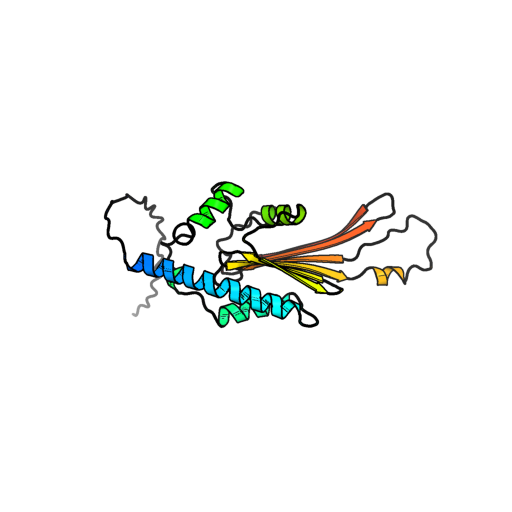0.688 -0.268 1.00 57.31 109 LYS A N 1
ATOM 847 C CA . LYS A 1 109 ? -13.199 19.941 0.178 1.00 57.31 109 LYS A CA 1
ATOM 848 C C . LYS A 1 109 ? -13.729 19.035 -0.939 1.00 57.31 109 LYS A C 1
ATOM 850 O O . LYS A 1 109 ? -13.740 19.440 -2.100 1.00 57.31 109 LYS A O 1
ATOM 855 N N . ASN A 1 110 ? -14.233 17.858 -0.566 1.00 53.50 110 ASN A N 1
ATOM 856 C CA . ASN A 1 110 ? -14.853 16.859 -1.452 1.00 53.50 110 ASN A CA 1
ATOM 857 C C . ASN A 1 110 ? -13.898 16.168 -2.439 1.00 53.50 110 ASN A C 1
ATOM 859 O O . ASN A 1 110 ? -14.359 15.532 -3.386 1.00 53.50 110 ASN A O 1
ATOM 863 N N . LYS A 1 111 ? -12.578 16.272 -2.248 1.00 51.50 111 LYS A N 1
ATOM 864 C CA . LYS A 1 111 ? -11.647 15.397 -2.966 1.00 51.50 111 LYS A CA 1
ATOM 865 C C . LYS A 1 111 ? -11.526 14.073 -2.211 1.00 51.50 111 LYS A C 1
ATOM 867 O O . LYS A 1 111 ? -11.435 14.110 -0.985 1.00 51.50 111 LYS A O 1
ATOM 872 N N . PRO A 1 112 ? -11.536 12.922 -2.907 1.00 49.12 112 PRO A N 1
ATOM 873 C CA . PRO A 1 112 ? -11.339 11.640 -2.248 1.00 49.12 112 PRO A CA 1
ATOM 874 C C . PRO A 1 112 ? -10.020 11.677 -1.471 1.00 49.12 112 PRO A C 1
ATOM 876 O O . PRO A 1 112 ? -8.997 12.099 -2.015 1.00 49.12 112 PRO A O 1
ATOM 879 N N . LEU A 1 113 ? -10.060 11.247 -0.206 1.00 48.69 113 LEU A N 1
ATOM 880 C CA . LEU A 1 113 ? -8.894 11.167 0.687 1.00 48.69 113 LEU A CA 1
ATOM 881 C C . LEU A 1 113 ? -7.746 10.367 0.044 1.00 48.69 113 LEU A C 1
ATOM 883 O O . LEU A 1 113 ? -6.579 10.718 0.192 1.00 48.69 113 LEU A O 1
ATOM 887 N N . ASN A 1 114 ? -8.105 9.396 -0.802 1.00 50.03 114 ASN A N 1
ATOM 888 C CA . ASN A 1 114 ? -7.209 8.577 -1.612 1.00 50.03 114 ASN A CA 1
ATOM 889 C C . ASN A 1 114 ? -7.066 9.098 -3.051 1.00 50.03 114 ASN A C 1
ATOM 891 O O . ASN A 1 114 ? -7.301 8.376 -4.020 1.00 50.03 114 ASN A O 1
ATOM 895 N N . ASN A 1 115 ? -6.691 10.368 -3.226 1.00 55.00 115 ASN A N 1
ATOM 896 C CA . ASN A 1 115 ? -6.335 10.877 -4.550 1.00 55.00 115 ASN A CA 1
ATOM 897 C C . ASN A 1 115 ? -4.940 10.368 -4.956 1.00 55.00 115 ASN A C 1
ATOM 899 O O . ASN A 1 115 ? -3.928 11.029 -4.718 1.00 55.00 115 ASN A O 1
ATOM 903 N N . ILE A 1 116 ? -4.912 9.194 -5.594 1.00 52.38 116 ILE A N 1
ATOM 904 C CA . ILE A 1 116 ? -3.699 8.533 -6.108 1.00 52.38 116 ILE A CA 1
ATOM 905 C C . ILE A 1 116 ? -2.890 9.477 -7.010 1.00 52.38 116 ILE A C 1
ATOM 907 O O . ILE A 1 116 ? -1.667 9.484 -6.940 1.00 52.38 116 ILE A O 1
ATOM 911 N N . ASN A 1 117 ? -3.542 10.328 -7.808 1.00 52.19 117 ASN A N 1
ATOM 912 C CA . ASN A 1 117 ? -2.845 11.272 -8.687 1.00 52.19 117 ASN A CA 1
ATOM 913 C C . ASN A 1 117 ? -2.126 12.366 -7.891 1.00 52.19 117 ASN A C 1
ATOM 915 O O . ASN A 1 117 ? -0.946 12.610 -8.121 1.00 52.19 117 ASN A O 1
ATOM 919 N N . ALA A 1 118 ? -2.799 12.965 -6.903 1.00 56.91 118 ALA A N 1
ATOM 920 C CA . ALA A 1 118 ? -2.165 13.938 -6.010 1.00 56.91 118 ALA A CA 1
ATOM 921 C C . ALA A 1 118 ? -0.994 13.309 -5.244 1.00 56.91 118 ALA A C 1
ATOM 923 O O . ALA A 1 118 ? 0.050 13.925 -5.064 1.00 56.91 118 ALA A O 1
ATOM 924 N N . PHE A 1 119 ? -1.150 12.053 -4.841 1.00 54.88 119 PHE A N 1
ATOM 925 C CA . PHE A 1 119 ? -0.101 11.280 -4.201 1.00 54.88 119 PHE A CA 1
ATOM 926 C C . PHE A 1 119 ? 1.115 11.029 -5.122 1.00 54.88 119 PHE A C 1
ATOM 928 O O . PHE A 1 119 ? 2.258 11.243 -4.714 1.00 54.88 119 PHE A O 1
ATOM 935 N N . MET A 1 120 ? 0.890 10.631 -6.377 1.00 58.62 120 MET A N 1
ATOM 936 C CA . MET A 1 120 ? 1.961 10.430 -7.360 1.00 58.62 120 MET A CA 1
ATOM 937 C C . MET A 1 120 ? 2.676 11.745 -7.701 1.00 58.62 120 MET A C 1
ATOM 939 O O . MET A 1 120 ? 3.903 11.764 -7.828 1.00 58.62 120 MET A O 1
ATOM 943 N N . ASP A 1 121 ? 1.934 12.851 -7.781 1.00 61.34 121 ASP A N 1
ATOM 944 C CA . ASP A 1 121 ? 2.491 14.190 -7.979 1.00 61.34 121 ASP A CA 1
ATOM 945 C C . ASP A 1 121 ? 3.356 14.636 -6.791 1.00 61.34 121 ASP A C 1
ATOM 947 O O . ASP A 1 121 ? 4.421 15.224 -6.980 1.00 61.34 121 ASP A O 1
ATOM 951 N N . GLU A 1 122 ? 2.958 14.332 -5.558 1.00 61.06 122 GLU A N 1
ATOM 952 C CA . GLU A 1 122 ? 3.757 14.645 -4.368 1.00 61.06 122 GLU A CA 1
ATOM 953 C C . GLU A 1 122 ? 5.063 13.858 -4.311 1.00 61.06 122 GLU A C 1
ATOM 955 O O . GLU A 1 122 ? 6.112 14.441 -4.027 1.00 61.06 122 GLU A O 1
ATOM 960 N N . LYS A 1 123 ? 5.029 12.566 -4.669 1.00 55.91 123 LYS A N 1
ATOM 961 C CA . LYS A 1 123 ? 6.241 11.748 -4.803 1.00 55.91 123 LYS A CA 1
ATOM 962 C C . LYS A 1 123 ? 7.178 12.317 -5.866 1.00 55.91 123 LYS A C 1
ATOM 964 O O . LYS A 1 123 ? 8.382 12.405 -5.640 1.00 55.91 123 LYS A O 1
ATOM 969 N N . LYS A 1 124 ? 6.635 12.729 -7.016 1.00 57.81 124 LYS A N 1
ATOM 970 C CA . LYS A 1 124 ? 7.411 13.335 -8.108 1.00 57.81 124 LYS A CA 1
ATOM 971 C C . LYS A 1 124 ? 8.108 14.630 -7.679 1.00 57.81 124 LYS A C 1
ATOM 973 O O . LYS A 1 124 ? 9.182 14.934 -8.189 1.00 57.81 124 LYS A O 1
ATOM 978 N N . ASN A 1 125 ? 7.511 15.368 -6.746 1.00 56.34 125 ASN A N 1
ATOM 979 C CA . ASN A 1 125 ? 8.026 16.642 -6.249 1.00 56.34 125 ASN A CA 1
ATOM 980 C C . ASN A 1 125 ? 8.804 16.527 -4.924 1.00 56.34 125 ASN A C 1
ATOM 982 O O . ASN A 1 125 ? 9.145 17.557 -4.345 1.00 56.34 125 ASN A O 1
ATOM 986 N N . SER A 1 126 ? 9.086 15.310 -4.438 1.00 50.91 126 SER A N 1
ATOM 987 C CA . SER A 1 126 ? 9.771 15.062 -3.157 1.00 50.91 126 SER A CA 1
ATOM 988 C C . SER A 1 126 ? 9.146 15.808 -1.972 1.00 50.91 126 SER A C 1
ATOM 990 O O . SER A 1 126 ? 9.846 16.237 -1.055 1.00 50.91 126 SER A O 1
ATOM 992 N N . ILE A 1 127 ? 7.824 15.997 -1.995 1.00 51.38 127 ILE A N 1
ATOM 993 C CA . ILE A 1 127 ? 7.114 16.620 -0.881 1.00 51.38 127 ILE A CA 1
ATOM 994 C C . ILE A 1 127 ? 6.990 15.555 0.207 1.00 51.38 127 ILE A C 1
ATOM 996 O O . ILE A 1 127 ? 6.180 14.635 0.090 1.00 51.38 127 ILE A O 1
ATOM 1000 N N . GLU A 1 128 ? 7.802 15.665 1.259 1.00 48.00 128 GLU A N 1
ATOM 1001 C CA . GLU A 1 128 ? 7.642 14.829 2.447 1.00 48.00 128 GLU A CA 1
ATOM 1002 C C . GLU A 1 128 ? 6.261 15.087 3.060 1.00 48.00 128 GLU A C 1
ATOM 1004 O O . GLU A 1 128 ? 5.910 16.209 3.438 1.00 48.00 128 GLU A O 1
ATOM 1009 N N . ARG A 1 129 ? 5.446 14.036 3.147 1.00 52.31 129 ARG A N 1
ATOM 1010 C CA . ARG A 1 129 ? 4.233 14.049 3.961 1.00 52.31 129 ARG A CA 1
ATOM 1011 C C . ARG A 1 129 ? 4.714 13.839 5.393 1.00 52.31 129 ARG A C 1
ATOM 1013 O O . ARG A 1 129 ? 5.144 12.746 5.728 1.00 52.31 129 ARG A O 1
ATOM 1020 N N . SER A 1 130 ? 4.688 14.888 6.216 1.00 49.44 130 SER A N 1
ATOM 1021 C CA . SER A 1 130 ? 5.158 14.827 7.613 1.00 49.44 130 SER A CA 1
ATOM 1022 C C . SER A 1 130 ? 4.431 13.782 8.464 1.00 49.44 130 SER A C 1
ATOM 1024 O O . SER A 1 130 ? 4.944 13.390 9.507 1.00 49.44 130 SER A O 1
ATOM 1026 N N . ASP A 1 131 ? 3.248 13.354 8.017 1.00 59.69 131 ASP A N 1
ATOM 1027 C CA . ASP A 1 131 ? 2.316 12.531 8.784 1.00 59.69 131 ASP A CA 1
ATOM 1028 C C . ASP A 1 131 ? 2.203 11.088 8.234 1.00 59.69 131 ASP A C 1
ATOM 1030 O O . ASP A 1 131 ? 1.665 10.222 8.917 1.00 59.69 131 ASP A O 1
ATOM 1034 N N . ASP A 1 132 ? 2.731 10.806 7.033 1.00 68.38 132 ASP A N 1
ATOM 1035 C CA . ASP A 1 132 ? 2.627 9.490 6.383 1.00 68.38 132 ASP A CA 1
ATOM 1036 C C . ASP A 1 132 ? 4.000 8.808 6.321 1.00 68.38 132 ASP A C 1
ATOM 1038 O O . ASP A 1 132 ? 5.020 9.443 6.036 1.00 68.38 132 ASP A O 1
ATOM 1042 N N . LYS A 1 133 ? 4.041 7.491 6.543 1.00 80.88 133 LYS A N 1
ATOM 1043 C CA . LYS A 1 133 ? 5.292 6.726 6.502 1.00 80.88 133 LYS A CA 1
ATOM 1044 C C . LYS A 1 133 ? 5.457 6.029 5.158 1.00 80.88 133 LYS A C 1
ATOM 1046 O O . LYS A 1 133 ? 4.565 5.317 4.700 1.00 80.88 133 LYS A O 1
ATOM 1051 N N . VAL A 1 134 ? 6.637 6.193 4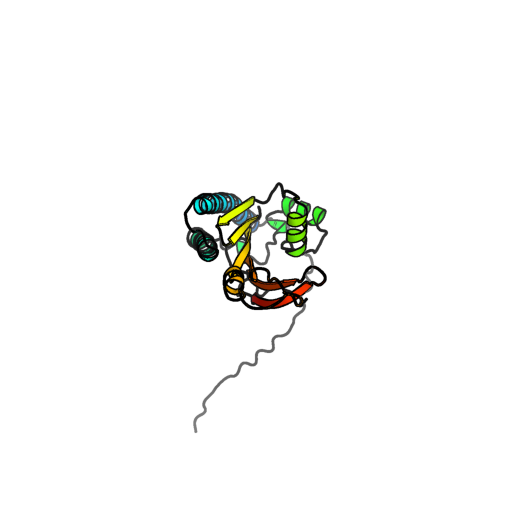.559 1.00 84.00 134 VAL A N 1
ATOM 1052 C CA . VAL A 1 134 ? 7.046 5.476 3.346 1.00 84.00 134 VAL A CA 1
ATOM 1053 C C . VAL A 1 134 ? 8.133 4.466 3.692 1.00 84.00 134 VAL A C 1
ATOM 1055 O O . VAL A 1 134 ? 9.192 4.838 4.200 1.00 84.00 134 VAL A O 1
ATOM 1058 N N . ILE A 1 135 ? 7.878 3.195 3.396 1.00 90.38 135 ILE A N 1
ATOM 1059 C CA . ILE A 1 135 ? 8.848 2.108 3.487 1.00 90.38 135 ILE A CA 1
ATOM 1060 C C . ILE A 1 135 ? 9.247 1.725 2.063 1.00 90.38 135 ILE A C 1
ATOM 1062 O O . ILE A 1 135 ? 8.429 1.232 1.287 1.00 90.38 135 ILE A O 1
ATOM 1066 N N . THR A 1 136 ? 10.510 1.958 1.709 1.00 91.25 136 THR A N 1
ATOM 1067 C CA . THR A 1 136 ? 11.059 1.599 0.394 1.00 91.25 136 THR A CA 1
ATOM 1068 C C . THR A 1 136 ? 11.896 0.330 0.496 1.00 91.25 136 THR A C 1
ATOM 1070 O O . THR A 1 136 ? 12.878 0.281 1.238 1.00 91.25 136 THR A O 1
ATOM 1073 N N . ILE A 1 137 ? 11.529 -0.670 -0.297 1.00 91.81 137 ILE A N 1
ATOM 1074 C CA . ILE A 1 137 ? 12.185 -1.968 -0.419 1.00 91.81 137 ILE A CA 1
ATOM 1075 C C . ILE A 1 137 ? 12.728 -2.066 -1.844 1.00 91.81 137 ILE A C 1
ATOM 1077 O O . ILE A 1 137 ? 11.971 -1.921 -2.802 1.00 91.81 137 ILE A O 1
ATOM 1081 N N . LYS A 1 138 ? 14.038 -2.274 -1.999 1.00 89.56 138 LYS A N 1
ATOM 1082 C CA . LYS A 1 138 ? 14.687 -2.369 -3.314 1.00 89.56 138 LYS A CA 1
ATOM 1083 C C . LYS A 1 138 ? 15.406 -3.699 -3.455 1.00 89.56 138 LYS A C 1
ATOM 1085 O O . LYS A 1 138 ? 16.131 -4.099 -2.552 1.00 89.56 138 LYS A O 1
ATOM 1090 N N . ASN A 1 139 ? 15.239 -4.329 -4.607 1.00 83.56 139 ASN A N 1
ATOM 1091 C CA . ASN A 1 139 ? 16.087 -5.412 -5.088 1.00 83.56 139 ASN A CA 1
ATOM 1092 C C . ASN A 1 139 ? 16.488 -5.124 -6.546 1.00 83.56 139 ASN A C 1
ATOM 1094 O O . ASN A 1 139 ? 16.046 -4.137 -7.136 1.00 83.56 139 ASN A O 1
ATOM 1098 N N . ASP A 1 140 ? 17.321 -5.981 -7.133 1.00 82.06 140 ASP A N 1
ATOM 1099 C CA . ASP A 1 140 ? 17.897 -5.753 -8.466 1.00 82.06 140 ASP A CA 1
ATOM 1100 C C . ASP A 1 140 ? 16.851 -5.617 -9.582 1.00 82.06 140 ASP A C 1
ATOM 1102 O O . ASP A 1 140 ? 17.101 -4.973 -10.602 1.00 82.06 140 ASP A O 1
ATOM 1106 N N . MET A 1 141 ? 15.668 -6.210 -9.400 1.00 84.19 141 MET A N 1
ATOM 1107 C CA . MET A 1 141 ? 14.623 -6.231 -10.422 1.00 84.19 141 MET A CA 1
ATOM 1108 C C . MET A 1 141 ? 13.413 -5.365 -10.085 1.00 84.19 141 MET A C 1
ATOM 1110 O O . MET A 1 141 ? 12.585 -5.157 -10.970 1.00 84.19 141 MET A O 1
ATOM 1114 N N . SER A 1 142 ? 13.282 -4.859 -8.858 1.00 89.88 142 SER A N 1
ATOM 1115 C CA . SER A 1 142 ? 12.085 -4.150 -8.410 1.00 89.88 142 SER A CA 1
ATOM 1116 C C . SER A 1 142 ? 12.338 -3.154 -7.281 1.00 89.88 142 SER A C 1
ATOM 1118 O O . SER A 1 142 ? 13.180 -3.349 -6.405 1.00 89.88 142 SER A O 1
ATOM 1120 N N . GLU A 1 143 ? 11.545 -2.091 -7.285 1.00 92.75 143 GLU A N 1
ATOM 1121 C CA . GLU A 1 143 ? 11.403 -1.159 -6.178 1.00 92.75 143 GLU A CA 1
ATOM 1122 C C . GLU A 1 143 ? 9.947 -1.176 -5.715 1.00 92.75 143 GLU A C 1
ATOM 1124 O O . GLU A 1 143 ? 9.041 -0.845 -6.479 1.00 92.75 143 GLU A O 1
ATOM 1129 N N . ILE A 1 144 ? 9.729 -1.532 -4.452 1.00 93.69 144 ILE A N 1
ATOM 1130 C CA . ILE A 1 144 ? 8.424 -1.530 -3.801 1.00 93.69 144 ILE A CA 1
ATOM 1131 C C . ILE A 1 144 ? 8.412 -0.390 -2.792 1.00 93.69 144 ILE A C 1
ATOM 1133 O O . ILE A 1 144 ? 9.280 -0.290 -1.928 1.00 93.69 144 ILE A O 1
ATOM 1137 N N . ASN A 1 145 ? 7.420 0.480 -2.893 1.00 90.94 145 ASN A N 1
ATOM 1138 C CA . ASN A 1 145 ? 7.172 1.535 -1.930 1.00 90.94 145 ASN A CA 1
ATOM 1139 C C . ASN A 1 145 ? 5.837 1.258 -1.245 1.00 90.94 145 ASN A C 1
ATOM 1141 O O . ASN A 1 145 ? 4.805 1.189 -1.911 1.00 90.94 145 ASN A O 1
ATOM 1145 N N . VAL A 1 146 ? 5.869 1.103 0.073 1.00 92.12 146 VAL A N 1
ATOM 1146 C CA . VAL A 1 146 ? 4.684 0.912 0.908 1.00 92.12 146 VAL A CA 1
ATOM 1147 C C . VAL A 1 146 ? 4.417 2.200 1.661 1.00 92.12 146 VAL A C 1
ATOM 1149 O O . VAL A 1 146 ? 5.288 2.712 2.361 1.00 92.12 146 VAL A O 1
ATOM 1152 N N . TYR A 1 147 ? 3.216 2.723 1.494 1.00 87.12 147 TYR A N 1
ATOM 1153 C CA . TYR A 1 147 ? 2.755 3.966 2.081 1.00 87.12 147 TYR A CA 1
ATOM 1154 C C . TYR A 1 147 ? 1.706 3.631 3.116 1.00 87.12 147 TYR A C 1
ATOM 1156 O O . TYR A 1 147 ? 0.714 2.991 2.777 1.00 87.12 147 TYR A O 1
ATOM 1164 N N . VAL A 1 148 ? 1.926 4.065 4.351 1.00 88.12 148 VAL A N 1
ATOM 1165 C CA . VAL A 1 148 ? 0.982 3.883 5.452 1.00 88.12 148 VAL A CA 1
ATOM 1166 C C . VAL A 1 148 ? 0.548 5.264 5.930 1.00 88.12 148 VAL A C 1
ATOM 1168 O O . VAL A 1 148 ? 1.371 6.054 6.400 1.00 88.12 148 VAL A O 1
ATOM 1171 N N . SER A 1 149 ? -0.740 5.557 5.752 1.00 82.25 149 SER A N 1
ATOM 1172 C CA . SER A 1 149 ? -1.393 6.783 6.216 1.00 82.25 149 SER A CA 1
ATOM 1173 C C . SER A 1 149 ? -1.544 6.758 7.734 1.00 82.25 149 SER A C 1
ATOM 1175 O O . SER A 1 149 ? -1.804 5.702 8.318 1.00 82.25 149 SER A O 1
ATOM 1177 N N . GLN A 1 150 ? -1.492 7.925 8.380 1.00 80.62 150 GLN A N 1
ATOM 1178 C CA . GLN A 1 150 ? -1.842 8.054 9.804 1.00 80.62 150 GLN A CA 1
ATOM 1179 C C . GLN A 1 150 ? -3.269 7.566 10.131 1.00 80.62 150 GLN A C 1
ATOM 1181 O O . GLN A 1 150 ? -3.569 7.265 11.281 1.00 80.62 150 GLN A O 1
ATOM 1186 N N . LEU A 1 151 ? -4.147 7.478 9.122 1.00 83.31 151 LEU A N 1
ATOM 1187 C CA . LEU A 1 151 ? -5.523 6.984 9.250 1.00 83.31 151 LEU A CA 1
ATOM 1188 C C . LEU A 1 151 ? -5.654 5.472 8.997 1.00 83.31 151 LEU A C 1
ATOM 1190 O O . LEU A 1 151 ? -6.764 4.948 9.006 1.00 83.31 151 LEU A O 1
ATOM 1194 N N . GLY A 1 152 ? -4.544 4.764 8.768 1.00 82.44 152 GLY A N 1
ATOM 1195 C CA . GLY A 1 152 ? -4.503 3.307 8.599 1.00 82.44 152 GLY A CA 1
ATOM 1196 C C . GLY A 1 152 ? -4.661 2.799 7.170 1.00 82.44 152 GLY A C 1
ATOM 1197 O O . GLY A 1 152 ? -4.513 1.606 6.929 1.00 82.44 152 GLY A O 1
ATOM 1198 N N . GLU A 1 153 ? -4.929 3.677 6.208 1.00 86.12 153 GLU A N 1
ATOM 1199 C CA . GLU A 1 153 ? -4.965 3.318 4.789 1.00 86.12 153 GLU A CA 1
ATOM 1200 C C . GLU A 1 153 ? -3.561 2.989 4.276 1.00 86.12 153 GLU A C 1
ATOM 1202 O O . GLU A 1 153 ? -2.576 3.621 4.672 1.00 86.12 153 GLU A O 1
ATOM 1207 N N . ILE A 1 154 ? -3.471 2.017 3.366 1.00 89.19 154 ILE A N 1
ATOM 1208 C CA . ILE A 1 154 ? -2.188 1.560 2.825 1.00 89.19 154 ILE A CA 1
ATOM 1209 C C . ILE A 1 154 ? -2.227 1.615 1.308 1.00 89.19 154 ILE A C 1
ATOM 1211 O O . ILE A 1 154 ? -3.182 1.161 0.675 1.00 89.19 154 ILE A O 1
ATOM 1215 N N . PHE A 1 155 ? -1.151 2.121 0.716 1.00 88.75 155 PHE A N 1
ATOM 1216 C CA . PHE A 1 155 ? -0.918 2.035 -0.716 1.00 88.75 155 PHE A CA 1
ATOM 1217 C C . PHE A 1 155 ? 0.425 1.360 -0.978 1.00 88.75 155 PHE A C 1
ATOM 1219 O O . PHE A 1 155 ? 1.444 1.755 -0.420 1.00 88.75 155 PHE A O 1
ATOM 1226 N N . VAL A 1 156 ? 0.445 0.336 -1.825 1.00 91.56 156 VAL A N 1
ATOM 1227 C CA . VAL A 1 156 ? 1.667 -0.358 -2.241 1.00 91.56 156 VAL A CA 1
ATOM 1228 C C . VAL A 1 156 ? 1.909 -0.059 -3.710 1.00 91.56 156 VAL A C 1
ATOM 1230 O O . VAL A 1 156 ? 1.027 -0.284 -4.534 1.00 91.56 156 VAL A O 1
ATOM 1233 N N . LEU A 1 157 ? 3.102 0.431 -4.039 1.00 90.62 157 LEU A N 1
ATOM 1234 C CA . LEU A 1 157 ? 3.528 0.718 -5.404 1.00 90.62 157 LEU A CA 1
ATOM 1235 C C . LEU A 1 157 ? 4.810 -0.050 -5.722 1.00 90.62 157 LEU A C 1
ATOM 1237 O O . LEU A 1 157 ? 5.877 0.291 -5.213 1.00 90.62 157 LEU A O 1
ATOM 1241 N N . GLU A 1 158 ? 4.717 -1.044 -6.594 1.00 93.44 158 GLU A N 1
ATOM 1242 C CA . GLU A 1 158 ? 5.867 -1.752 -7.152 1.00 93.44 158 GLU A CA 1
ATOM 1243 C C . GLU A 1 158 ? 6.184 -1.212 -8.547 1.00 93.44 158 GLU A C 1
ATOM 1245 O O . GLU A 1 158 ? 5.291 -1.051 -9.375 1.00 93.44 158 GLU A O 1
ATOM 1250 N N . VAL A 1 159 ? 7.463 -0.991 -8.836 1.00 91.44 159 VAL A N 1
ATOM 1251 C CA . VAL A 1 159 ? 7.987 -0.891 -10.200 1.00 91.44 159 VAL A CA 1
ATOM 1252 C C . VAL A 1 159 ? 8.984 -2.021 -10.383 1.00 91.44 159 VAL A C 1
ATOM 1254 O O . VAL A 1 159 ? 9.990 -2.059 -9.680 1.00 91.44 159 VAL A O 1
ATOM 1257 N N . ARG A 1 160 ? 8.726 -2.933 -11.320 1.00 92.56 160 ARG A N 1
ATOM 1258 C CA . ARG A 1 160 ? 9.586 -4.092 -11.579 1.00 92.56 160 ARG A CA 1
ATOM 1259 C C . ARG A 1 160 ? 9.967 -4.237 -13.043 1.00 92.56 160 ARG A C 1
ATOM 1261 O O . ARG A 1 160 ? 9.235 -3.822 -13.936 1.00 92.56 160 ARG A O 1
ATOM 1268 N N . THR A 1 161 ? 11.090 -4.894 -13.283 1.00 90.44 161 THR A N 1
ATOM 1269 C CA . THR A 1 161 ? 11.526 -5.357 -14.601 1.00 90.44 161 THR A CA 1
ATOM 1270 C C . THR A 1 161 ? 10.898 -6.714 -14.882 1.00 90.44 161 THR A C 1
ATOM 1272 O O . THR A 1 161 ? 11.081 -7.639 -14.098 1.00 90.44 161 THR A O 1
ATOM 1275 N N . VAL A 1 162 ? 10.141 -6.831 -15.973 1.00 87.31 162 VAL A N 1
ATOM 1276 C CA . VAL A 1 162 ? 9.443 -8.077 -16.345 1.00 87.31 162 VAL A CA 1
ATOM 1277 C C . VAL A 1 162 ? 10.226 -8.860 -17.391 1.00 87.31 162 VAL A C 1
ATOM 1279 O O . VAL A 1 162 ? 10.303 -10.082 -17.321 1.00 87.31 162 VAL A O 1
ATOM 1282 N N . SER A 1 163 ? 10.860 -8.157 -18.325 1.00 83.25 163 SER A N 1
ATOM 1283 C CA . SER A 1 163 ? 11.807 -8.734 -19.273 1.00 83.25 163 SER A CA 1
ATOM 1284 C C . SER A 1 163 ? 12.932 -7.742 -19.534 1.00 83.25 163 SER A C 1
ATOM 1286 O O . SER A 1 163 ? 12.692 -6.536 -19.659 1.00 83.25 163 SER A O 1
ATOM 1288 N N . SER A 1 164 ? 14.171 -8.239 -19.584 1.00 76.06 164 SER A N 1
ATOM 1289 C CA . SER A 1 164 ? 15.313 -7.412 -19.965 1.00 76.06 164 SER A CA 1
ATOM 1290 C C . SER A 1 164 ? 15.619 -7.587 -21.441 1.00 76.06 164 SER A C 1
ATOM 1292 O O . SER A 1 164 ? 15.750 -8.705 -21.936 1.00 76.06 164 SER A O 1
ATOM 1294 N N . ASN A 1 165 ? 15.797 -6.469 -22.138 1.00 67.56 165 ASN A N 1
ATOM 1295 C CA . ASN A 1 165 ? 16.182 -6.487 -23.546 1.00 67.56 165 ASN A CA 1
ATOM 1296 C C . ASN A 1 165 ? 17.695 -6.701 -23.757 1.00 67.56 165 ASN A C 1
ATOM 1298 O O . ASN A 1 165 ? 18.149 -6.800 -24.899 1.00 67.56 165 ASN A O 1
ATOM 1302 N N . ALA A 1 166 ? 18.473 -6.866 -22.678 1.00 57.12 166 ALA A N 1
ATOM 1303 C CA . ALA A 1 166 ? 19.891 -7.225 -22.740 1.00 57.12 166 ALA A CA 1
ATOM 1304 C C . ALA A 1 166 ? 20.146 -8.579 -23.440 1.00 57.12 166 ALA A C 1
ATOM 1306 O O . ALA A 1 166 ? 21.196 -8.763 -24.059 1.00 57.12 166 ALA A O 1
ATOM 1307 N N . GLU A 1 167 ? 19.190 -9.517 -23.403 1.00 48.62 167 GLU A N 1
ATOM 1308 C CA . GLU A 1 167 ? 19.297 -10.797 -24.122 1.00 48.62 167 GLU A CA 1
ATOM 1309 C C . GLU A 1 167 ? 19.102 -10.641 -25.640 1.00 48.62 167 GLU A C 1
ATOM 1311 O O . GLU A 1 167 ? 19.822 -11.272 -26.416 1.00 48.62 167 GLU A O 1
ATOM 1316 N N . ASN A 1 168 ? 18.237 -9.720 -26.078 1.00 47.91 168 ASN A N 1
ATOM 1317 C CA . ASN A 1 168 ? 17.972 -9.449 -27.498 1.00 47.91 168 ASN A CA 1
ATOM 1318 C C . ASN A 1 168 ? 19.121 -8.704 -28.205 1.00 47.91 168 ASN A C 1
ATOM 1320 O O . ASN A 1 168 ? 19.223 -8.728 -29.432 1.00 47.91 168 ASN A O 1
ATOM 1324 N N . GLN A 1 169 ? 20.030 -8.077 -27.451 1.00 48.34 169 GLN A N 1
ATOM 1325 C CA . GLN A 1 169 ? 21.239 -7.460 -28.009 1.00 48.34 169 GLN A CA 1
ATOM 1326 C C . GLN A 1 169 ? 22.347 -8.482 -28.329 1.00 48.34 169 GLN A C 1
ATOM 1328 O O . GLN A 1 169 ? 23.190 -8.214 -29.186 1.00 48.34 169 GLN A O 1
ATOM 1333 N N . ARG A 1 170 ? 22.353 -9.673 -27.704 1.00 44.09 170 ARG A N 1
ATOM 1334 C CA . ARG A 1 170 ? 23.402 -10.692 -27.932 1.00 44.09 170 ARG A CA 1
ATOM 1335 C C . ARG A 1 170 ? 23.264 -11.438 -29.263 1.00 44.09 170 ARG A C 1
ATOM 1337 O O . ARG A 1 170 ? 24.254 -11.972 -29.756 1.00 44.09 170 ARG A O 1
ATOM 1344 N N . THR A 1 171 ? 22.083 -11.446 -29.876 1.00 42.41 171 THR A N 1
ATOM 1345 C CA . THR A 1 171 ? 21.823 -12.122 -31.161 1.00 42.41 171 THR A CA 1
ATOM 1346 C C . THR A 1 171 ? 22.053 -11.242 -32.394 1.00 42.41 171 THR A C 1
ATOM 1348 O O . THR A 1 171 ? 21.996 -11.748 -33.511 1.00 42.41 171 THR A O 1
ATOM 1351 N N . SER A 1 172 ? 22.367 -9.950 -32.232 1.00 43.31 172 SER A N 1
ATOM 1352 C CA . SER A 1 172 ? 22.455 -8.986 -33.346 1.00 43.31 172 SER A CA 1
ATOM 1353 C C . SER A 1 172 ? 23.892 -8.633 -33.768 1.00 43.31 172 SER A C 1
ATOM 1355 O O . SER A 1 172 ? 24.172 -7.529 -34.229 1.00 43.31 172 SER A O 1
ATOM 1357 N N . LEU A 1 173 ? 24.836 -9.575 -33.644 1.00 44.50 173 LEU A N 1
ATOM 1358 C CA . LEU A 1 173 ? 26.229 -9.383 -34.085 1.00 44.50 173 LEU A CA 1
ATOM 1359 C C . LEU A 1 173 ? 26.426 -9.419 -35.615 1.00 44.50 173 LEU A C 1
ATOM 1361 O O . LEU A 1 173 ? 27.559 -9.330 -36.083 1.00 44.50 173 LEU A O 1
ATOM 1365 N N . VAL A 1 174 ? 25.359 -9.519 -36.416 1.00 48.69 174 VAL A N 1
ATOM 1366 C CA . VAL A 1 174 ? 25.467 -9.564 -37.884 1.00 48.69 174 VAL A CA 1
ATOM 1367 C C . VAL A 1 174 ? 24.337 -8.786 -38.565 1.00 48.69 174 VAL A C 1
ATOM 1369 O O . VAL A 1 174 ? 23.565 -9.382 -39.303 1.00 48.69 174 VAL A O 1
ATOM 1372 N N . GLN A 1 175 ? 24.223 -7.465 -38.376 1.00 44.69 175 GLN A N 1
ATOM 1373 C CA . GLN A 1 175 ? 23.566 -6.609 -39.383 1.00 44.69 175 GLN A CA 1
ATOM 1374 C C . GLN A 1 175 ? 24.261 -5.238 -39.537 1.00 44.69 175 GLN A C 1
ATOM 1376 O O . GLN A 1 175 ? 24.658 -4.626 -38.544 1.00 44.69 175 GLN A O 1
ATOM 1381 N N . PRO A 1 176 ? 24.459 -4.754 -40.782 1.00 46.34 176 PRO A N 1
ATOM 1382 C CA . PRO A 1 176 ? 25.130 -3.488 -41.068 1.00 46.34 176 PRO A CA 1
ATOM 1383 C C . PRO A 1 176 ? 24.267 -2.277 -40.672 1.00 46.34 176 PRO A C 1
ATOM 1385 O O . PRO A 1 176 ? 23.044 -2.348 -40.667 1.00 46.34 176 PRO A O 1
ATOM 1388 N N . ARG A 1 177 ? 24.944 -1.159 -40.370 1.00 46.66 177 ARG A N 1
ATOM 1389 C CA . ARG A 1 177 ? 24.468 0.140 -39.838 1.00 46.66 177 ARG A CA 1
ATOM 1390 C C . ARG A 1 177 ? 23.281 0.799 -40.582 1.00 46.66 177 ARG A C 1
ATOM 1392 O O . ARG A 1 177 ? 23.432 1.884 -41.143 1.00 46.66 177 ARG A O 1
ATOM 1399 N N . ALA A 1 178 ? 22.095 0.207 -40.552 1.00 45.75 178 ALA A N 1
ATOM 1400 C CA . ALA A 1 178 ? 20.846 0.845 -40.958 1.00 45.75 178 ALA A CA 1
ATOM 1401 C C . ALA A 1 178 ? 19.945 0.988 -39.723 1.00 45.75 178 ALA A C 1
ATOM 1403 O O . ALA A 1 178 ? 19.377 0.005 -39.272 1.00 45.75 178 ALA A O 1
ATOM 1404 N N . LEU A 1 179 ? 19.874 2.207 -39.166 1.00 55.62 179 LEU A N 1
ATOM 1405 C CA . LEU A 1 179 ? 18.960 2.633 -38.087 1.00 55.62 179 LEU A CA 1
ATOM 1406 C C . LEU A 1 179 ? 18.675 1.541 -37.040 1.00 55.62 179 LEU A C 1
ATOM 1408 O O . LEU A 1 179 ? 17.539 1.096 -36.885 1.00 55.62 179 LEU A O 1
ATOM 1412 N N . THR A 1 180 ? 19.717 1.091 -36.342 1.00 69.94 180 THR A N 1
ATOM 1413 C CA . THR A 1 180 ? 19.577 0.100 -35.278 1.00 69.94 180 THR A CA 1
ATOM 1414 C C . THR A 1 180 ? 18.729 0.700 -34.159 1.00 69.94 180 THR A C 1
ATOM 1416 O O . THR A 1 180 ? 19.127 1.682 -33.534 1.00 69.94 180 THR A O 1
ATOM 1419 N N . TRP A 1 181 ? 17.536 0.150 -33.950 1.00 73.06 181 TRP A N 1
ATOM 1420 C CA . TRP A 1 181 ? 16.697 0.490 -32.809 1.00 73.06 181 TRP A CA 1
ATOM 1421 C C . TRP A 1 181 ? 17.235 -0.234 -31.572 1.00 73.06 181 TRP A C 1
ATOM 1423 O O . TRP A 1 181 ? 17.431 -1.448 -31.593 1.00 73.06 181 TRP A O 1
ATOM 1433 N N . GLU A 1 182 ? 17.492 0.520 -30.511 1.00 80.50 182 GLU A N 1
ATOM 1434 C CA . GLU A 1 182 ? 17.749 0.022 -29.164 1.00 80.50 182 GLU A CA 1
ATOM 1435 C C . GLU A 1 182 ? 16.426 -0.050 -28.393 1.00 80.50 182 GLU A C 1
ATOM 1437 O O . GLU A 1 182 ? 15.509 0.725 -28.660 1.00 80.50 182 GLU A O 1
ATOM 1442 N N . TYR A 1 183 ? 16.321 -0.978 -27.442 1.00 83.50 183 TYR A N 1
ATOM 1443 C CA . TYR A 1 183 ? 15.091 -1.251 -26.696 1.00 83.50 183 TYR A CA 1
ATOM 1444 C C . TYR A 1 183 ? 15.346 -1.090 -25.199 1.00 83.50 183 TYR A C 1
ATOM 1446 O O . TYR A 1 183 ? 16.347 -1.592 -24.682 1.00 83.50 183 TYR A O 1
ATOM 1454 N N . THR A 1 184 ? 14.438 -0.420 -24.494 1.00 84.12 184 THR A N 1
ATOM 1455 C CA . THR A 1 184 ? 14.451 -0.378 -23.027 1.00 84.12 184 THR A CA 1
ATOM 1456 C C . THR A 1 184 ? 13.957 -1.703 -22.470 1.00 84.12 184 THR A C 1
ATOM 1458 O O . THR A 1 184 ? 13.170 -2.381 -23.122 1.00 84.12 184 THR A O 1
ATOM 1461 N N . ASP A 1 185 ? 14.331 -2.060 -21.244 1.00 86.50 185 ASP A N 1
ATOM 1462 C CA . ASP A 1 185 ? 13.649 -3.151 -20.541 1.00 86.50 185 ASP A CA 1
ATOM 1463 C C . ASP A 1 185 ? 12.131 -2.917 -20.483 1.00 86.50 185 ASP A C 1
ATOM 1465 O O . ASP A 1 185 ? 11.671 -1.771 -20.411 1.00 86.50 185 ASP A O 1
ATOM 1469 N N . THR A 1 186 ? 11.371 -4.007 -20.426 1.00 88.19 186 THR A N 1
ATOM 1470 C CA . THR A 1 186 ? 9.939 -3.951 -20.135 1.00 88.19 186 THR A CA 1
ATOM 1471 C C . THR A 1 186 ? 9.757 -3.774 -18.637 1.00 88.19 186 THR A C 1
ATOM 1473 O O . THR A 1 186 ? 10.192 -4.615 -17.838 1.00 88.19 186 THR A O 1
ATOM 1476 N N . LYS A 1 187 ? 9.122 -2.672 -18.238 1.00 88.75 187 LYS A N 1
ATOM 1477 C CA . LYS A 1 187 ? 8.826 -2.377 -16.833 1.00 88.75 187 LYS A CA 1
ATOM 1478 C C . LYS A 1 187 ? 7.328 -2.504 -16.587 1.00 88.75 187 LYS A C 1
ATOM 1480 O O . LYS A 1 187 ? 6.531 -2.050 -17.402 1.00 88.75 187 LYS A O 1
ATOM 1485 N N . ARG A 1 188 ? 6.956 -3.071 -15.441 1.00 90.25 188 ARG A N 1
ATOM 1486 C CA . ARG A 1 188 ? 5.583 -3.082 -14.928 1.00 90.25 188 ARG A CA 1
ATOM 1487 C C . ARG A 1 188 ? 5.506 -2.269 -13.650 1.00 90.25 188 ARG A C 1
ATOM 1489 O O . ARG A 1 188 ? 6.319 -2.457 -12.747 1.00 90.25 188 ARG A O 1
ATOM 1496 N N . THR A 1 189 ? 4.510 -1.403 -13.570 1.00 89.50 189 THR A N 1
ATOM 1497 C CA . THR A 1 189 ? 4.111 -0.712 -12.350 1.00 89.50 189 THR A CA 1
ATOM 1498 C C . THR A 1 189 ? 2.832 -1.342 -11.826 1.00 89.50 189 THR A C 1
ATOM 1500 O O . THR A 1 189 ? 1.869 -1.451 -12.577 1.00 89.50 189 THR A O 1
ATOM 1503 N N . THR A 1 190 ? 2.811 -1.731 -10.554 1.00 91.06 190 THR A N 1
ATOM 1504 C CA . THR A 1 190 ? 1.640 -2.296 -9.870 1.00 91.06 190 THR A CA 1
ATOM 1505 C C . THR A 1 190 ? 1.294 -1.421 -8.670 1.00 91.06 190 THR A C 1
ATOM 1507 O O . THR A 1 190 ? 2.161 -1.145 -7.845 1.00 91.06 190 THR A O 1
ATOM 1510 N N . GLY A 1 191 ? 0.039 -0.990 -8.564 1.00 89.75 191 GLY A N 1
ATOM 1511 C CA . GLY A 1 191 ? -0.512 -0.246 -7.434 1.00 89.75 191 GLY A CA 1
ATOM 1512 C C . GLY A 1 191 ? -1.590 -1.057 -6.715 1.00 89.75 191 GLY A C 1
ATOM 1513 O O . GLY A 1 191 ? -2.470 -1.615 -7.367 1.00 89.75 191 GLY A O 1
ATOM 1514 N N . ILE A 1 192 ? -1.551 -1.114 -5.385 1.00 91.38 192 ILE A N 1
ATOM 1515 C CA . ILE A 1 192 ? -2.537 -1.827 -4.557 1.00 91.38 192 ILE A CA 1
ATOM 1516 C C . ILE A 1 192 ? -2.985 -0.917 -3.420 1.00 91.38 192 ILE A C 1
ATOM 1518 O O . ILE A 1 192 ? -2.146 -0.381 -2.702 1.00 91.38 192 ILE A O 1
ATOM 1522 N N . GLY A 1 193 ? -4.295 -0.748 -3.253 1.00 88.56 193 GLY A N 1
ATOM 1523 C CA . GLY A 1 193 ? -4.875 0.025 -2.154 1.00 88.56 193 GLY A CA 1
ATOM 1524 C C . GLY A 1 193 ? -5.553 -0.864 -1.117 1.00 88.56 193 GLY A C 1
ATOM 1525 O O . GLY A 1 193 ? -6.278 -1.788 -1.488 1.00 88.56 193 GLY A O 1
ATOM 1526 N N . TYR A 1 194 ? -5.377 -0.538 0.161 1.00 88.94 194 TYR A N 1
ATOM 1527 C CA . TYR A 1 194 ? -6.072 -1.137 1.299 1.00 88.94 194 TYR A CA 1
ATOM 1528 C C . TYR A 1 194 ? -6.728 -0.049 2.152 1.00 88.94 194 TYR A C 1
ATOM 1530 O O . TYR A 1 194 ? -6.178 1.046 2.298 1.00 88.94 194 TYR A O 1
ATOM 1538 N N . ASN A 1 195 ? -7.891 -0.349 2.731 1.00 86.19 195 ASN A N 1
ATOM 1539 C CA . ASN A 1 195 ? -8.514 0.528 3.723 1.00 86.19 195 ASN A CA 1
ATOM 1540 C C . ASN A 1 195 ? -7.917 0.309 5.131 1.00 86.19 195 ASN A C 1
ATOM 1542 O O . ASN A 1 195 ? -7.136 -0.615 5.350 1.00 86.19 195 ASN A O 1
ATOM 1546 N N . ALA A 1 196 ? -8.335 1.126 6.101 1.00 85.50 196 ALA A N 1
ATOM 1547 C CA . ALA A 1 196 ? -7.869 1.055 7.491 1.00 85.50 196 ALA A CA 1
ATOM 1548 C C . ALA A 1 196 ? -8.231 -0.244 8.243 1.00 85.50 196 ALA A C 1
ATOM 1550 O O . ALA A 1 196 ? -7.697 -0.505 9.318 1.00 85.50 196 ALA A O 1
ATOM 1551 N N . GLN A 1 197 ? -9.126 -1.068 7.687 1.00 86.75 197 GLN A N 1
ATOM 1552 C CA . GLN A 1 197 ? -9.471 -2.389 8.225 1.00 86.75 197 GLN A CA 1
ATOM 1553 C C . GLN A 1 197 ? -8.579 -3.503 7.653 1.00 86.75 197 GLN A C 1
ATOM 1555 O O . GLN A 1 197 ? -8.783 -4.667 7.985 1.00 86.75 197 GLN A O 1
ATOM 1560 N N . GLY A 1 198 ? -7.638 -3.175 6.761 1.00 86.06 198 GLY A N 1
ATOM 1561 C CA . GLY A 1 198 ? -6.811 -4.160 6.064 1.00 86.06 198 GLY A CA 1
ATOM 1562 C C . GLY A 1 198 ? -7.466 -4.785 4.844 1.00 86.06 198 GLY A C 1
ATOM 1563 O O . GLY A 1 198 ? -6.917 -5.705 4.243 1.00 86.06 198 GLY A O 1
ATOM 1564 N N . ASN A 1 199 ? -8.634 -4.294 4.440 1.00 86.94 199 ASN A N 1
ATOM 1565 C CA . ASN A 1 199 ? -9.326 -4.835 3.290 1.00 86.94 199 ASN A CA 1
ATOM 1566 C C . ASN A 1 199 ? -8.745 -4.266 1.997 1.00 86.94 199 ASN A C 1
ATOM 1568 O O . ASN A 1 199 ? -8.711 -3.049 1.794 1.00 86.94 199 ASN A O 1
ATOM 1572 N N . LYS A 1 200 ? -8.336 -5.155 1.087 1.00 90.25 200 LYS A N 1
ATOM 1573 C CA . LYS A 1 200 ? -7.875 -4.779 -0.253 1.00 90.25 200 LYS A CA 1
ATOM 1574 C C . LYS A 1 200 ? -9.029 -4.158 -1.046 1.00 90.25 200 LYS A C 1
ATOM 1576 O O . LYS A 1 200 ? -10.114 -4.733 -1.132 1.00 90.25 200 LYS A O 1
ATOM 1581 N N . MET A 1 201 ? -8.782 -2.991 -1.632 1.00 84.94 201 MET A N 1
ATOM 1582 C CA . MET A 1 201 ? -9.778 -2.158 -2.315 1.00 84.94 201 MET A CA 1
ATOM 1583 C C . MET A 1 201 ? -9.670 -2.295 -3.832 1.00 84.94 201 MET A C 1
ATOM 1585 O O . MET A 1 201 ? -10.643 -2.607 -4.516 1.00 84.94 201 MET A O 1
ATOM 1589 N N . PHE A 1 202 ? -8.468 -2.104 -4.371 1.00 84.12 202 PHE A N 1
ATOM 1590 C CA . PHE A 1 202 ? -8.191 -2.232 -5.799 1.00 84.12 202 PHE A CA 1
ATOM 1591 C C . PHE A 1 202 ? -6.750 -2.685 -6.036 1.00 84.12 202 PHE A C 1
ATOM 1593 O O . PHE A 1 202 ? -5.869 -2.491 -5.195 1.00 84.12 202 PHE A O 1
ATOM 1600 N N . THR A 1 203 ? -6.522 -3.240 -7.219 1.00 89.00 203 THR A N 1
ATOM 1601 C CA . THR A 1 203 ? -5.197 -3.467 -7.792 1.00 89.00 203 THR A CA 1
ATOM 1602 C C . THR A 1 203 ? -5.208 -2.910 -9.206 1.00 89.00 203 THR A C 1
ATOM 1604 O O . THR A 1 203 ? -6.148 -3.154 -9.956 1.00 89.00 203 THR A O 1
ATOM 1607 N N . LEU A 1 204 ? -4.187 -2.150 -9.568 1.00 87.69 204 LEU A N 1
ATOM 1608 C CA . LEU A 1 204 ? -3.987 -1.615 -10.910 1.00 87.69 204 LEU A CA 1
ATOM 1609 C C . LEU A 1 204 ? -2.573 -1.939 -11.360 1.00 87.69 204 LEU A C 1
ATOM 1611 O O . LEU A 1 204 ? -1.655 -1.947 -10.539 1.00 87.69 204 LEU A O 1
ATOM 1615 N N . TRP A 1 205 ? -2.379 -2.200 -12.644 1.00 90.88 205 TRP A N 1
ATOM 1616 C CA . TRP A 1 205 ? -1.041 -2.313 -13.195 1.00 90.88 205 TRP A CA 1
ATOM 1617 C C . TRP A 1 205 ? -0.971 -1.788 -14.622 1.00 90.88 205 TRP A C 1
ATOM 1619 O O . TRP A 1 205 ? -1.947 -1.810 -15.367 1.00 90.88 205 TRP A O 1
ATOM 1629 N N . ALA A 1 206 ? 0.213 -1.315 -14.982 1.00 86.94 206 ALA A N 1
ATOM 1630 C CA . ALA A 1 206 ? 0.559 -0.915 -16.334 1.00 86.94 206 ALA A CA 1
ATOM 1631 C C . ALA A 1 206 ? 1.951 -1.449 -16.659 1.00 86.94 206 ALA A C 1
ATOM 1633 O O . ALA A 1 206 ? 2.839 -1.449 -15.805 1.00 86.94 206 ALA A O 1
ATOM 1634 N N . GLU A 1 207 ? 2.141 -1.915 -17.881 1.00 89.38 207 GLU A N 1
ATOM 1635 C CA . GLU A 1 207 ? 3.399 -2.439 -18.390 1.00 89.38 207 GLU A CA 1
ATOM 1636 C C . GLU A 1 207 ? 3.761 -1.744 -19.696 1.00 89.38 207 GLU A C 1
ATOM 1638 O O . GLU A 1 207 ? 2.888 -1.435 -20.505 1.00 89.38 207 GLU A O 1
ATOM 1643 N N . GLY A 1 208 ? 5.052 -1.513 -19.920 1.00 85.38 208 GLY A N 1
ATOM 1644 C CA . GLY A 1 208 ? 5.504 -1.090 -21.233 1.00 85.38 208 GLY A CA 1
ATOM 1645 C C . GLY A 1 208 ? 7.012 -1.060 -21.423 1.00 85.38 208 GLY A C 1
ATOM 1646 O O . GLY A 1 208 ? 7.802 -1.158 -20.477 1.00 85.38 208 GLY A O 1
ATOM 1647 N N . SER A 1 209 ? 7.388 -0.903 -22.687 1.00 87.19 209 SER A N 1
ATOM 1648 C CA . SER A 1 209 ? 8.753 -0.730 -23.177 1.00 87.19 209 SER A CA 1
ATOM 1649 C C . SER A 1 209 ? 8.780 0.316 -24.295 1.00 87.19 209 SER A C 1
ATOM 1651 O O . SER A 1 209 ? 7.783 0.565 -24.980 1.00 87.19 209 SER A O 1
ATOM 1653 N N . PHE A 1 210 ? 9.945 0.922 -24.502 1.00 85.69 210 PHE A N 1
ATOM 1654 C CA . PHE A 1 210 ? 10.198 1.845 -25.602 1.00 85.69 210 PHE A CA 1
ATOM 1655 C C . PHE A 1 210 ? 11.343 1.335 -26.466 1.00 85.69 210 PHE A C 1
ATOM 1657 O O . PHE A 1 210 ? 12.264 0.674 -25.983 1.00 85.69 210 PHE A O 1
ATOM 1664 N N . LYS A 1 211 ? 11.333 1.734 -27.735 1.00 84.38 211 LYS A N 1
ATOM 1665 C CA . LYS A 1 211 ? 12.475 1.602 -28.640 1.00 84.38 211 LYS A CA 1
ATOM 1666 C C . LYS A 1 211 ? 12.928 2.973 -29.130 1.00 84.38 211 LYS A C 1
ATOM 1668 O O . LYS A 1 211 ? 12.110 3.870 -29.336 1.00 84.38 211 LYS A O 1
ATOM 1673 N N . TYR A 1 212 ? 14.231 3.149 -29.320 1.00 83.00 212 TYR A N 1
ATOM 1674 C CA . TYR A 1 212 ? 14.827 4.408 -29.762 1.00 83.00 212 TYR A CA 1
ATOM 1675 C C . TYR A 1 212 ? 16.008 4.191 -30.713 1.00 83.00 212 TYR A C 1
ATOM 1677 O O . TYR A 1 212 ? 16.681 3.172 -30.662 1.00 83.00 212 TYR A O 1
ATOM 1685 N N . ASN A 1 213 ? 16.281 5.157 -31.591 1.00 82.62 213 ASN A N 1
ATOM 1686 C CA . ASN A 1 213 ? 17.401 5.092 -32.551 1.00 82.62 213 ASN A CA 1
ATOM 1687 C C . ASN A 1 213 ? 18.287 6.357 -32.538 1.00 82.62 213 ASN A C 1
ATOM 1689 O O . ASN A 1 213 ? 18.972 6.671 -33.513 1.00 82.62 213 ASN A O 1
ATOM 1693 N N . GLY A 1 214 ? 18.206 7.140 -31.457 1.00 79.06 214 GLY A N 1
ATOM 1694 C CA . GLY A 1 214 ? 18.890 8.429 -31.301 1.00 79.06 214 GLY A CA 1
ATOM 1695 C C . GLY A 1 214 ? 18.214 9.617 -32.002 1.00 79.06 214 GLY A C 1
ATOM 1696 O O . GLY A 1 214 ? 18.607 10.755 -31.758 1.00 79.06 214 GLY A O 1
ATOM 1697 N N . LYS A 1 215 ? 17.193 9.388 -32.841 1.00 83.12 215 LYS A N 1
ATOM 1698 C CA . LYS A 1 215 ? 16.383 10.444 -33.488 1.00 83.12 215 LYS A CA 1
ATOM 1699 C C . LYS A 1 215 ? 14.898 10.364 -33.145 1.00 83.12 215 LYS A C 1
ATOM 1701 O O . LYS A 1 215 ? 14.231 11.392 -33.086 1.00 83.12 215 LYS A O 1
ATOM 1706 N N . SER A 1 216 ? 14.391 9.157 -32.939 1.00 81.19 216 SER A N 1
ATOM 1707 C CA . SER A 1 216 ? 12.982 8.880 -32.675 1.00 81.19 216 SER A CA 1
ATOM 1708 C C . SER A 1 216 ? 12.848 7.923 -31.496 1.00 81.19 216 SER A C 1
ATOM 1710 O O . SER A 1 216 ? 13.745 7.115 -31.247 1.00 81.19 216 SER A O 1
ATOM 1712 N N . VAL A 1 217 ? 11.726 8.039 -30.785 1.00 82.56 217 VAL A N 1
ATOM 1713 C CA . VAL A 1 217 ? 11.309 7.150 -29.697 1.00 82.56 217 VAL A CA 1
ATOM 1714 C C . VAL A 1 217 ? 9.904 6.665 -30.023 1.00 82.56 217 VAL A C 1
ATOM 1716 O O . VAL A 1 217 ? 9.040 7.472 -30.365 1.00 82.56 217 VAL A O 1
ATOM 1719 N N . GLU A 1 218 ? 9.685 5.362 -29.926 1.00 82.88 218 GLU A N 1
ATOM 1720 C CA . GLU A 1 218 ? 8.396 4.721 -30.171 1.00 82.88 218 GLU A CA 1
ATOM 1721 C C . GLU A 1 218 ? 8.052 3.799 -28.998 1.00 82.88 218 GLU A C 1
ATOM 1723 O O . GLU A 1 218 ? 8.940 3.214 -28.374 1.00 82.88 218 GLU A O 1
ATOM 1728 N N . VAL A 1 219 ? 6.758 3.666 -28.708 1.00 83.69 219 VAL A N 1
ATOM 1729 C CA . VAL A 1 219 ? 6.258 2.624 -27.803 1.00 83.69 219 VAL A CA 1
ATOM 1730 C C . VAL A 1 219 ? 6.455 1.278 -28.494 1.00 83.69 219 VAL A C 1
ATOM 1732 O O . VAL A 1 219 ? 6.075 1.117 -29.653 1.00 83.69 219 VAL A O 1
ATOM 1735 N N . ASP A 1 220 ? 7.075 0.336 -27.793 1.00 81.25 220 ASP A N 1
ATOM 1736 C CA . ASP A 1 220 ? 7.325 -1.016 -28.292 1.00 81.25 220 ASP A CA 1
ATOM 1737 C C . ASP A 1 220 ? 6.269 -1.990 -27.753 1.00 81.25 220 ASP A C 1
ATOM 1739 O O . ASP A 1 220 ? 5.583 -2.657 -28.526 1.00 81.25 220 ASP A O 1
ATOM 1743 N N . THR A 1 221 ? 6.035 -1.967 -26.439 1.00 79.44 221 THR A N 1
ATOM 1744 C CA . THR A 1 221 ? 4.904 -2.643 -25.792 1.00 79.44 221 THR A CA 1
ATOM 1745 C C . THR A 1 221 ? 4.199 -1.694 -24.828 1.00 79.44 221 THR A C 1
ATOM 1747 O O . THR A 1 221 ? 4.840 -0.856 -24.191 1.00 79.44 221 THR A O 1
ATOM 1750 N N . ALA A 1 222 ? 2.873 -1.802 -24.742 1.00 81.12 222 ALA A N 1
ATOM 1751 C CA . ALA A 1 222 ? 2.060 -1.129 -23.737 1.00 81.12 222 ALA A CA 1
ATOM 1752 C C . ALA A 1 222 ? 0.836 -1.992 -23.426 1.00 81.12 222 ALA A C 1
ATOM 1754 O O . ALA A 1 222 ? 0.103 -2.369 -24.341 1.00 81.12 222 ALA A O 1
ATOM 1755 N N . ASP A 1 223 ? 0.629 -2.292 -22.150 1.00 85.19 223 ASP A N 1
ATOM 1756 C CA . ASP A 1 223 ? -0.531 -3.025 -21.649 1.00 85.19 223 ASP A CA 1
ATOM 1757 C C . ASP A 1 223 ? -0.895 -2.525 -20.246 1.00 85.19 223 ASP A C 1
ATOM 1759 O O . ASP A 1 223 ? -0.101 -1.864 -19.570 1.00 85.19 223 ASP A O 1
ATOM 1763 N N . GLY A 1 224 ? -2.102 -2.823 -19.793 1.00 79.12 224 GLY A N 1
ATOM 1764 C CA . GLY A 1 224 ? -2.539 -2.469 -18.457 1.00 79.12 224 GLY A CA 1
ATOM 1765 C C . GLY A 1 224 ? -3.911 -3.022 -18.141 1.00 79.12 224 GLY A C 1
ATOM 1766 O O . GLY A 1 224 ? -4.765 -3.165 -19.013 1.00 79.12 224 GLY A O 1
ATOM 1767 N N . ASP A 1 225 ? -4.124 -3.304 -16.864 1.00 82.81 225 ASP A N 1
ATOM 1768 C CA . ASP A 1 225 ? -5.392 -3.822 -16.373 1.00 82.81 225 ASP A CA 1
ATOM 1769 C C . ASP A 1 225 ? -5.626 -3.373 -14.925 1.00 82.81 225 ASP A C 1
ATOM 1771 O O . ASP A 1 225 ? -4.718 -2.916 -14.218 1.00 82.81 225 ASP A O 1
ATOM 1775 N N . TYR A 1 226 ? -6.870 -3.486 -14.474 1.00 81.56 226 TYR A N 1
ATOM 1776 C CA . TYR A 1 226 ? -7.269 -3.162 -13.116 1.00 81.56 226 TYR A CA 1
ATOM 1777 C C . TYR A 1 226 ? -8.303 -4.160 -12.595 1.00 81.56 226 TYR A C 1
ATOM 1779 O O . TYR A 1 226 ? -9.206 -4.603 -13.297 1.00 81.56 226 TYR A O 1
ATOM 1787 N N . SER A 1 227 ? -8.220 -4.462 -11.305 1.00 80.88 227 SER A N 1
ATOM 1788 C CA . SER A 1 227 ? -9.210 -5.255 -10.586 1.00 80.88 227 SER A CA 1
ATOM 1789 C C . SER A 1 227 ? -9.744 -4.465 -9.399 1.00 80.88 227 SER A C 1
ATOM 1791 O O . SER A 1 227 ? -8.971 -3.978 -8.568 1.00 80.88 227 SER A O 1
ATOM 1793 N N . ARG A 1 228 ? -11.071 -4.375 -9.284 1.00 76.00 228 ARG A N 1
ATOM 1794 C CA . ARG A 1 228 ? -11.738 -3.905 -8.063 1.00 76.00 228 ARG A CA 1
ATOM 1795 C C . ARG A 1 228 ? -12.016 -5.100 -7.162 1.00 76.00 228 ARG A C 1
ATOM 1797 O O . ARG A 1 228 ? -12.497 -6.128 -7.633 1.00 76.00 228 ARG A O 1
ATOM 1804 N N . HIS A 1 229 ? -11.736 -4.951 -5.877 1.00 82.81 229 HIS A N 1
ATOM 1805 C CA . HIS A 1 229 ? -12.022 -5.966 -4.866 1.00 82.81 229 HIS A CA 1
ATOM 1806 C C . HIS A 1 229 ? -13.346 -5.647 -4.166 1.00 82.81 229 HIS A C 1
ATOM 1808 O O . HIS A 1 229 ? -13.858 -4.533 -4.278 1.00 82.81 229 HIS A O 1
ATOM 1814 N N . PHE A 1 230 ? -13.911 -6.616 -3.438 1.00 74.38 230 PHE A N 1
ATOM 1815 C CA . PHE A 1 230 ? -15.225 -6.484 -2.787 1.00 74.38 230 PHE A CA 1
ATOM 1816 C C . PHE A 1 230 ? -15.358 -5.196 -1.958 1.00 74.38 230 PHE A C 1
ATOM 1818 O O . PHE A 1 230 ? -16.351 -4.478 -2.067 1.00 74.38 230 PHE A O 1
ATOM 1825 N N . TRP A 1 231 ? -14.318 -4.859 -1.198 1.00 63.38 231 TRP A N 1
ATOM 1826 C CA . TRP A 1 231 ? -14.301 -3.690 -0.322 1.00 63.38 231 TRP A CA 1
ATOM 1827 C C . TRP A 1 231 ? -14.085 -2.366 -1.060 1.00 63.38 231 TRP A C 1
ATOM 1829 O O . TRP A 1 231 ? -14.450 -1.319 -0.541 1.00 63.38 231 TRP A O 1
ATOM 1839 N N . GLY A 1 232 ? -13.594 -2.403 -2.302 1.00 55.38 232 GLY A N 1
ATOM 1840 C CA . GLY A 1 232 ? -13.529 -1.256 -3.210 1.00 55.38 232 GLY A CA 1
ATOM 1841 C C . GLY A 1 232 ? -14.745 -1.113 -4.124 1.00 55.38 232 GLY A C 1
ATOM 1842 O O . GLY A 1 232 ? -14.696 -0.335 -5.071 1.00 55.38 232 GLY A O 1
ATOM 1843 N N . SER A 1 233 ? -15.830 -1.852 -3.876 1.00 54.84 233 SER A N 1
ATOM 1844 C CA . SER A 1 233 ? -17.043 -1.816 -4.709 1.00 54.84 233 SER A CA 1
ATOM 1845 C C . SER A 1 233 ? -17.754 -0.457 -4.711 1.00 54.84 233 SER A C 1
ATOM 1847 O O . SER A 1 233 ? -18.429 -0.132 -5.685 1.00 54.84 233 SER A O 1
ATOM 1849 N N . THR A 1 234 ? -17.559 0.354 -3.668 1.00 49.25 234 THR A N 1
ATOM 1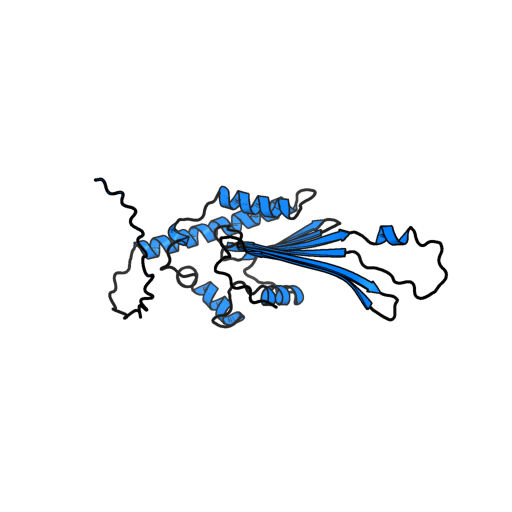850 C CA . THR A 1 234 ? -18.041 1.745 -3.574 1.00 49.25 234 THR A CA 1
ATOM 1851 C C . THR A 1 234 ? -17.049 2.767 -4.135 1.00 49.25 234 THR A C 1
ATOM 1853 O O . THR A 1 234 ? -17.356 3.957 -4.194 1.00 49.25 234 THR A O 1
ATOM 1856 N N . LEU A 1 235 ? -15.856 2.325 -4.545 1.00 46.88 235 LEU A N 1
ATOM 1857 C CA . LEU A 1 235 ? -14.799 3.186 -5.054 1.00 46.88 235 LEU A CA 1
ATOM 1858 C C . LEU A 1 235 ? -14.985 3.348 -6.567 1.00 46.88 235 LEU A C 1
ATOM 1860 O O . LEU A 1 235 ? -14.656 2.465 -7.364 1.00 46.88 235 LEU A O 1
ATOM 1864 N N . GLU A 1 236 ? -15.553 4.483 -6.969 1.00 46.75 236 GLU A N 1
ATOM 1865 C CA . GLU A 1 236 ? -15.635 4.850 -8.379 1.00 46.75 236 GLU A CA 1
ATOM 1866 C C . GLU A 1 236 ? -14.234 5.201 -8.889 1.00 46.75 236 GLU A C 1
ATOM 1868 O O . GLU A 1 236 ? -13.670 6.245 -8.567 1.00 46.75 236 GLU A O 1
ATOM 1873 N N . LEU A 1 237 ? -13.666 4.305 -9.696 1.00 42.59 237 LEU A N 1
ATOM 1874 C CA . LEU A 1 237 ? -12.557 4.630 -10.585 1.00 42.59 237 LEU A CA 1
ATOM 1875 C C . LEU A 1 237 ? -13.188 5.082 -11.906 1.00 42.59 237 LEU A C 1
ATOM 1877 O O . LEU A 1 237 ? -13.602 4.208 -12.682 1.00 42.59 237 LEU A O 1
ATOM 1881 N N . PRO A 1 238 ? -13.358 6.398 -12.147 1.00 40.44 238 PRO A N 1
ATOM 1882 C CA . PRO A 1 238 ? -13.835 6.856 -13.440 1.00 40.44 238 PRO A CA 1
ATOM 1883 C C . PRO A 1 238 ? -12.878 6.337 -14.523 1.00 40.44 238 PRO A C 1
ATOM 1885 O O . PRO A 1 238 ? -11.668 6.268 -14.279 1.00 40.44 238 PRO A O 1
ATOM 1888 N N . PRO A 1 239 ? -13.396 5.925 -15.692 1.00 35.28 239 PRO A N 1
ATOM 1889 C CA . PRO A 1 239 ? -12.536 5.565 -16.808 1.00 35.28 239 PRO A CA 1
ATOM 1890 C C . PRO A 1 239 ? -11.619 6.750 -17.174 1.00 35.28 239 PRO A C 1
ATOM 1892 O O . PRO A 1 239 ? -12.012 7.899 -16.940 1.00 35.28 239 PRO A O 1
ATOM 1895 N N . PRO A 1 240 ? -10.407 6.470 -17.690 1.00 36.69 240 PRO A N 1
ATOM 1896 C CA . PRO A 1 240 ? -9.447 7.495 -18.097 1.00 36.69 240 PRO A CA 1
ATOM 1897 C C . PRO A 1 240 ? -9.992 8.436 -19.178 1.00 36.69 240 PRO A C 1
ATOM 1899 O O . PRO A 1 240 ? -10.829 7.989 -19.999 1.00 36.69 240 PRO A O 1
#

Secondary structure (DSSP, 8-state):
-----------------------------HHHHHHHHHHHHHHHHHHHHHHHHHHHHHTSTT--HHHHHHHHHHHHHHSPPPGGGG-TT--HHHH-HHHHHHHHHHH-TTS-TT-HHHHHHHHHTT---TT-EEEEEEETTEEEEEEE-TTS-EEEEEEEEEE-TTTTTTT-SS--SS---EEPPEEEEEEEEE-TTS-EEEEEEEEEEEEE-SS-EEEEEEEEEEEE-GGGTT------

Foldseek 3Di:
DDDDDDDDPPDPPDPDDDDDDDDDDPPVDPVLVVLLVLLLVLLVPLLVVLVVLLLVLLPDPPDDPVNNLVSLLVSLVVRFRDPSVVDPVDDPCNNCVPVVVVQCVVPNPPDPSPPVVVVVVCVVVVPDPPAKDWDWHDDPFKIWIWIAGSSQKIKIKMKGFPAQCPVVVVPPPDDDPDQDKDKGTKIKIKMWIAHNRSHTAKIKMKIFMWIDRPPDIDTPDIDIDMDGDPNNPVPDPDDD

pLDDT: mean 73.26, std 21.67, range [24.25, 97.62]

Radius of gyration: 24.91 Å; chains: 1; bounding box: 84×54×66 Å